Protein AF-A0A7Y5B465-F1 (afdb_monomer)

Solvent-accessible surface area (backbone atoms only — not comparable to full-atom values): 19399 Å² total; per-residue (Å²): 136,83,83,82,80,82,76,57,71,72,61,50,52,56,53,49,53,51,42,50,53,56,36,62,76,45,50,92,75,51,52,74,67,47,48,52,43,49,54,32,46,76,69,73,68,48,49,74,68,48,51,50,50,40,40,50,54,36,58,68,71,45,52,84,84,68,63,63,56,70,84,49,57,67,46,53,51,53,50,40,54,73,76,40,90,67,93,60,80,59,48,62,66,52,38,44,52,24,47,54,67,13,63,77,42,94,42,59,47,60,20,22,45,40,32,24,50,36,28,59,75,65,43,43,40,84,65,60,30,66,50,44,19,52,22,50,24,50,18,29,29,28,44,60,16,29,40,65,61,69,72,40,42,75,78,36,51,67,58,25,41,72,65,40,41,87,46,74,60,45,87,66,56,59,58,61,45,20,53,51,39,42,73,73,46,40,86,54,40,58,52,53,50,52,52,53,52,61,62,61,72,61,85,71,79,77,74,94,64,82,92,72,80,81,62,72,70,49,69,69,49,53,55,47,47,30,20,64,70,61,75,44,87,64,61,65,45,64,69,49,39,49,58,22,39,46,32,56,69,43,94,71,90,73,80,55,60,43,53,22,47,12,45,24,37,51,38,24,60,70,64,37,28,37,80,58,48,31,66,58,31,26,51,46,51,44,52,30,41,36,45,38,43,20,36,41,70,59,71,96,53,60,65,64,53,50,47,34,41,74,70,63,76,40,58,39,36,59,56,46,54,70,30,49,77,52,76,50,75,60,44,96,59,57,64,66,59,50,33,50,55,49,39,46,74,76,70,55,129

Structure (mmCIF, N/CA/C/O backbone):
data_AF-A0A7Y5B465-F1
#
_entry.id   AF-A0A7Y5B465-F1
#
loop_
_atom_site.group_PDB
_atom_site.id
_atom_site.type_symbol
_atom_site.label_atom_id
_atom_site.label_alt_id
_atom_site.label_comp_id
_atom_site.label_asym_id
_atom_site.label_entity_id
_atom_site.label_seq_id
_atom_site.pdbx_PDB_ins_code
_atom_site.Cartn_x
_atom_site.Cartn_y
_atom_site.Cartn_z
_atom_site.occupancy
_atom_site.B_iso_or_equiv
_atom_site.auth_seq_id
_atom_site.auth_comp_id
_atom_site.auth_asym_id
_atom_site.auth_atom_id
_atom_site.pdbx_PDB_model_num
ATOM 1 N N . MET A 1 1 ? -3.877 -34.638 -1.402 1.00 34.69 1 MET A N 1
ATOM 2 C CA . MET A 1 1 ? -5.088 -33.846 -1.691 1.00 34.69 1 MET A CA 1
ATOM 3 C C . MET A 1 1 ? -4.596 -32.529 -2.268 1.00 34.69 1 MET A C 1
ATOM 5 O O . MET A 1 1 ? -4.032 -31.733 -1.532 1.00 34.69 1 MET A O 1
ATOM 9 N N . THR A 1 2 ? -4.620 -32.388 -3.590 1.00 24.56 2 THR A N 1
ATOM 10 C CA . THR A 1 2 ? -4.087 -31.212 -4.294 1.00 24.56 2 THR A CA 1
ATOM 11 C C . THR A 1 2 ? -5.212 -30.185 -4.365 1.00 24.56 2 THR A C 1
ATOM 13 O O . THR A 1 2 ? -6.266 -30.488 -4.917 1.00 24.56 2 THR A O 1
ATOM 16 N N . PHE A 1 3 ? -5.039 -29.020 -3.741 1.00 23.89 3 PHE A N 1
ATOM 17 C CA . PHE A 1 3 ? -6.031 -27.946 -3.790 1.00 23.89 3 PHE A CA 1
ATOM 18 C C . PHE A 1 3 ? -5.911 -27.224 -5.139 1.00 23.89 3 PHE A C 1
ATOM 20 O O . PHE A 1 3 ? -4.934 -26.515 -5.372 1.00 23.89 3 PHE A O 1
ATOM 27 N N . GLU A 1 4 ? -6.882 -27.415 -6.034 1.00 26.42 4 GLU A N 1
ATOM 28 C CA . GLU A 1 4 ? -7.050 -26.561 -7.214 1.00 26.42 4 GLU A CA 1
ATOM 29 C C . GLU A 1 4 ? -7.650 -25.224 -6.768 1.00 26.42 4 GLU A C 1
ATOM 31 O O . GLU A 1 4 ? -8.811 -25.140 -6.365 1.00 26.42 4 GLU A O 1
ATOM 36 N N . ILE A 1 5 ? -6.839 -24.169 -6.807 1.00 31.02 5 ILE A N 1
ATOM 37 C CA . ILE A 1 5 ? -7.302 -22.799 -6.598 1.00 31.02 5 ILE A CA 1
ATOM 38 C C . ILE A 1 5 ? -7.960 -22.346 -7.908 1.00 31.02 5 ILE A C 1
ATOM 40 O O . ILE A 1 5 ? -7.279 -22.199 -8.922 1.00 31.02 5 ILE A O 1
ATOM 44 N N . GLN A 1 6 ? -9.278 -22.129 -7.905 1.00 34.44 6 GLN A N 1
ATOM 45 C CA . GLN A 1 6 ? -9.963 -21.479 -9.026 1.00 34.44 6 GLN A CA 1
ATOM 46 C C . GLN A 1 6 ? -9.540 -20.004 -9.098 1.00 34.44 6 GLN A C 1
ATOM 48 O O . GLN A 1 6 ? -9.885 -19.209 -8.224 1.00 34.44 6 GLN A O 1
ATOM 53 N N . GLU A 1 7 ? -8.793 -19.632 -10.140 1.00 40.72 7 GLU A N 1
ATOM 54 C CA . GLU A 1 7 ? -8.500 -18.229 -10.454 1.00 40.72 7 GLU A CA 1
ATOM 55 C C . GLU A 1 7 ? -9.798 -17.463 -10.775 1.00 40.72 7 GLU A C 1
ATOM 57 O O . GLU A 1 7 ? -10.627 -17.903 -11.575 1.00 40.72 7 GLU A O 1
ATOM 62 N N . VAL A 1 8 ? -9.965 -16.295 -10.150 1.00 41.00 8 VAL A N 1
ATOM 63 C CA . VAL A 1 8 ? -11.116 -15.396 -10.333 1.00 41.00 8 VAL A CA 1
ATOM 64 C C . VAL A 1 8 ? -10.957 -14.610 -11.646 1.00 41.00 8 VAL A C 1
ATOM 66 O O . VAL A 1 8 ? -9.852 -14.179 -11.973 1.00 41.00 8 VAL A O 1
ATOM 69 N N . GLY A 1 9 ? -12.054 -14.397 -12.386 1.00 56.28 9 GLY A N 1
ATOM 70 C CA . GLY A 1 9 ? -12.087 -13.869 -13.768 1.00 56.28 9 GLY A CA 1
ATOM 71 C C . GLY A 1 9 ? -11.091 -12.751 -14.143 1.00 56.28 9 GLY A C 1
ATOM 72 O O . GLY A 1 9 ? -10.390 -12.920 -15.138 1.00 56.28 9 GLY A O 1
ATOM 73 N N . PRO A 1 10 ? -10.939 -11.665 -13.357 1.00 45.34 10 PRO A N 1
ATOM 74 C CA . PRO A 1 10 ? -10.039 -10.559 -13.710 1.00 45.34 10 PRO A CA 1
ATOM 75 C C . PRO A 1 10 ? -8.553 -10.949 -13.739 1.00 45.34 10 PRO A C 1
ATOM 77 O O . PRO A 1 10 ? -7.806 -10.510 -14.607 1.00 45.34 10 PRO A O 1
ATOM 80 N N . LEU A 1 11 ? -8.116 -11.817 -12.821 1.00 43.03 11 LEU A N 1
ATOM 81 C CA . LEU A 1 11 ? -6.722 -12.279 -12.757 1.00 43.03 11 LEU A CA 1
ATOM 82 C C . LEU A 1 11 ? -6.388 -13.217 -13.922 1.00 43.03 11 LEU A C 1
ATOM 84 O O . LEU A 1 11 ? -5.268 -13.206 -14.435 1.00 43.03 11 LEU A O 1
ATOM 88 N N . LYS A 1 12 ? -7.382 -13.987 -14.379 1.00 61.94 12 LYS A N 1
ATOM 89 C CA . LYS A 1 12 ? -7.257 -14.876 -15.535 1.00 61.94 12 LYS A CA 1
ATOM 90 C C . LYS A 1 12 ? -7.051 -14.088 -16.834 1.00 61.94 12 LYS A C 1
ATOM 92 O O . LYS A 1 12 ? -6.239 -14.491 -17.663 1.00 61.94 12 LYS A O 1
ATOM 97 N N . GLU A 1 13 ? -7.736 -12.954 -16.988 1.00 67.88 13 GLU A N 1
ATOM 98 C CA . GLU A 1 13 ? -7.599 -12.067 -18.153 1.00 67.88 13 GLU A CA 1
ATOM 99 C C . GLU A 1 13 ? -6.235 -11.362 -18.194 1.00 67.88 13 GLU A C 1
ATOM 101 O O . GLU A 1 13 ? -5.573 -11.376 -19.232 1.00 67.88 13 GLU A O 1
ATOM 106 N N . VAL A 1 14 ? -5.761 -10.828 -17.061 1.00 66.31 14 VAL A N 1
ATOM 107 C CA . VAL A 1 14 ? -4.438 -10.175 -16.968 1.00 66.31 14 VAL A CA 1
ATOM 108 C C . VAL A 1 14 ? -3.311 -11.168 -17.261 1.00 66.31 14 VAL A C 1
ATOM 110 O O . VAL A 1 14 ? -2.406 -10.888 -18.053 1.00 66.31 14 VAL A O 1
ATOM 113 N N . ARG A 1 15 ? -3.389 -12.371 -16.677 1.00 75.38 15 ARG A N 1
ATOM 114 C CA . ARG A 1 15 ? -2.404 -13.435 -16.896 1.00 75.38 15 ARG A CA 1
ATOM 115 C C . ARG A 1 15 ? -2.374 -13.894 -18.355 1.00 75.38 15 ARG A C 1
ATOM 117 O O . ARG A 1 15 ? -1.291 -14.039 -18.919 1.00 75.38 15 ARG A O 1
ATOM 124 N N . ALA A 1 16 ? -3.539 -14.092 -18.974 1.00 73.81 16 ALA A N 1
ATOM 125 C CA . ALA A 1 16 ? -3.630 -14.466 -20.383 1.00 73.81 16 ALA A CA 1
ATOM 126 C C . ALA A 1 16 ? -3.050 -13.376 -21.298 1.00 73.81 16 ALA A C 1
ATOM 128 O O . ALA A 1 16 ? -2.260 -13.690 -22.187 1.00 73.81 16 ALA A O 1
ATOM 129 N N . GLY A 1 17 ? -3.365 -12.102 -21.039 1.00 75.31 17 GLY A N 1
ATOM 130 C CA . GLY A 1 17 ? -2.834 -10.970 -21.803 1.00 75.31 17 GLY A CA 1
ATOM 131 C C . GLY A 1 17 ? -1.305 -10.908 -21.788 1.00 75.31 17 GLY A C 1
ATOM 132 O O . GLY A 1 17 ? -0.681 -10.743 -22.836 1.00 75.31 17 GLY A O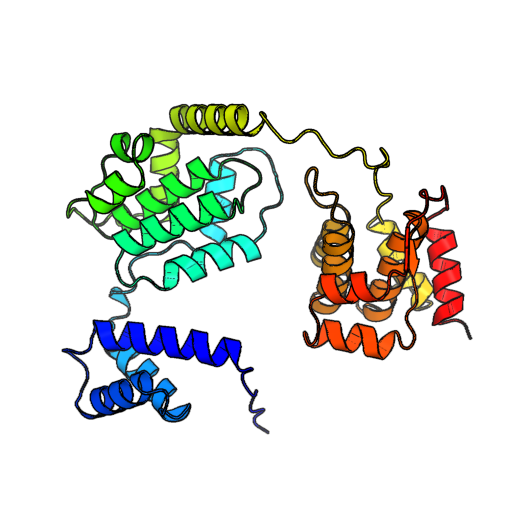 1
ATOM 133 N N . ARG A 1 18 ? -0.690 -11.132 -20.620 1.00 77.12 18 ARG A N 1
ATOM 134 C CA . ARG A 1 18 ? 0.771 -11.197 -20.489 1.00 77.12 18 ARG A CA 1
ATOM 135 C C . ARG A 1 18 ? 1.383 -12.351 -21.289 1.00 77.12 18 ARG A C 1
ATOM 137 O O . ARG A 1 18 ? 2.347 -12.130 -22.015 1.00 77.12 18 ARG A O 1
ATOM 144 N N . ILE A 1 19 ? 0.822 -13.558 -21.181 1.00 80.06 19 ILE A N 1
ATOM 145 C CA . ILE A 1 19 ? 1.324 -14.745 -21.898 1.00 80.06 19 ILE A CA 1
ATOM 146 C C . ILE A 1 19 ? 1.246 -14.532 -23.416 1.00 80.06 19 ILE A C 1
ATOM 148 O O . ILE A 1 19 ? 2.192 -14.856 -24.131 1.00 80.06 19 ILE A O 1
ATOM 152 N N . ILE A 1 20 ? 0.143 -13.955 -23.907 1.00 84.38 20 ILE A N 1
ATOM 153 C CA . ILE A 1 20 ? -0.038 -13.640 -25.331 1.00 84.38 20 ILE A CA 1
ATOM 154 C C . ILE A 1 20 ? 1.007 -12.621 -25.794 1.00 84.38 20 ILE A C 1
ATOM 156 O O . ILE A 1 20 ? 1.622 -12.822 -26.838 1.00 84.38 20 ILE A O 1
ATOM 160 N N . ALA A 1 21 ? 1.242 -11.556 -25.024 1.00 76.94 21 ALA A N 1
ATOM 161 C CA . ALA A 1 21 ? 2.236 -10.540 -25.366 1.00 76.94 21 ALA A CA 1
ATOM 162 C C . ALA A 1 21 ? 3.665 -11.112 -25.411 1.00 76.94 21 ALA A C 1
ATOM 164 O O . ALA A 1 21 ? 4.404 -10.846 -26.360 1.00 76.94 21 ALA A O 1
ATOM 165 N N . GLU A 1 22 ? 4.040 -11.927 -24.417 1.00 79.69 22 GLU A N 1
ATOM 166 C CA . GLU A 1 22 ? 5.342 -12.608 -24.361 1.00 79.69 22 GLU A CA 1
ATOM 167 C C . GLU A 1 22 ? 5.541 -13.546 -25.563 1.00 79.69 22 GLU A C 1
ATOM 169 O O . GLU A 1 22 ? 6.605 -13.531 -26.181 1.00 79.69 22 GLU A O 1
ATOM 174 N N . ALA A 1 23 ? 4.516 -14.320 -25.926 1.00 83.62 23 ALA A N 1
ATOM 175 C CA . ALA A 1 23 ? 4.558 -15.255 -27.046 1.00 83.62 23 ALA A CA 1
ATOM 176 C C . ALA A 1 23 ? 4.570 -14.558 -28.421 1.00 83.62 23 ALA A C 1
ATOM 178 O O . ALA A 1 23 ? 5.317 -14.977 -29.304 1.00 83.62 23 ALA A O 1
ATOM 179 N N . GLU A 1 24 ? 3.803 -13.479 -28.609 1.00 84.75 24 GLU A N 1
ATOM 180 C CA . GLU A 1 24 ? 3.777 -12.725 -29.874 1.00 84.75 24 GLU A CA 1
ATOM 181 C C . GLU A 1 24 ? 5.141 -12.081 -30.175 1.00 84.75 24 GLU A C 1
ATOM 183 O O . GLU A 1 24 ? 5.573 -12.043 -31.326 1.00 84.75 24 GLU A O 1
ATOM 188 N N . TYR A 1 25 ? 5.865 -11.637 -29.144 1.00 77.94 25 TYR A N 1
ATOM 189 C CA . TYR A 1 25 ? 7.200 -11.049 -29.288 1.00 77.94 25 TYR A CA 1
ATOM 190 C C . TYR A 1 25 ? 8.260 -12.025 -29.818 1.00 77.94 25 TYR A C 1
ATOM 192 O O . TYR A 1 25 ? 9.208 -11.607 -30.478 1.00 77.94 25 TYR A O 1
ATOM 200 N N . ILE A 1 26 ? 8.105 -13.320 -29.542 1.00 82.19 26 ILE A N 1
ATOM 201 C CA . ILE A 1 26 ? 9.027 -14.383 -29.978 1.00 82.19 26 ILE A CA 1
ATOM 202 C C . ILE A 1 26 ? 8.395 -15.314 -31.017 1.00 82.19 26 ILE A C 1
ATOM 204 O O . ILE A 1 26 ? 8.843 -16.448 -31.193 1.00 82.19 26 ILE A O 1
ATOM 208 N N . LYS A 1 27 ? 7.317 -14.874 -31.670 1.00 90.00 27 LYS A N 1
ATOM 209 C CA . LYS A 1 27 ? 6.499 -15.693 -32.572 1.00 90.00 27 LYS A CA 1
ATOM 210 C C . LYS A 1 27 ? 7.301 -16.346 -33.698 1.00 90.00 27 LYS A C 1
ATOM 212 O O . LYS A 1 27 ? 6.973 -17.445 -34.124 1.00 90.00 27 LYS A O 1
ATOM 217 N N . ASP A 1 28 ? 8.370 -15.696 -34.147 1.00 86.44 28 ASP A N 1
ATOM 218 C CA . ASP A 1 28 ? 9.313 -16.193 -35.153 1.00 86.44 28 ASP A CA 1
ATOM 219 C C . ASP A 1 28 ? 10.155 -17.394 -34.681 1.00 86.44 28 ASP A C 1
ATOM 221 O O . ASP A 1 28 ? 10.754 -18.090 -35.500 1.00 86.44 28 ASP A O 1
ATOM 225 N N . LYS A 1 29 ? 10.198 -17.643 -33.368 1.00 84.06 29 LYS A N 1
ATOM 226 C CA . LYS A 1 29 ? 10.971 -18.714 -32.717 1.00 84.06 29 LYS A CA 1
ATOM 227 C C . LYS A 1 29 ? 10.106 -19.799 -32.090 1.00 84.06 29 LYS A C 1
ATOM 229 O O . LYS A 1 29 ? 10.647 -20.816 -31.659 1.00 84.06 29 LYS A O 1
ATOM 234 N N . LEU A 1 30 ? 8.798 -19.577 -31.995 1.00 87.12 30 LEU A N 1
ATOM 235 C CA . LEU A 1 30 ? 7.854 -20.580 -31.520 1.00 87.12 30 LEU A CA 1
ATOM 236 C C . LEU A 1 30 ? 7.754 -21.724 -32.537 1.00 87.12 30 LEU A C 1
ATOM 238 O O . LEU A 1 30 ? 7.759 -21.501 -33.748 1.00 87.12 30 LEU A O 1
ATOM 242 N N . ASP A 1 31 ? 7.630 -22.955 -32.048 1.00 92.69 31 ASP A N 1
ATOM 243 C CA . ASP A 1 31 ? 7.278 -24.078 -32.912 1.00 92.69 31 ASP A CA 1
ATOM 244 C C . ASP A 1 31 ? 5.808 -23.996 -33.371 1.00 92.69 31 ASP A C 1
ATOM 246 O O . ASP A 1 31 ? 5.004 -23.202 -32.876 1.00 92.69 31 ASP A O 1
ATOM 250 N N . VAL A 1 32 ? 5.442 -24.840 -34.339 1.00 93.38 32 VAL A N 1
ATOM 251 C CA . VAL A 1 32 ? 4.092 -24.868 -34.927 1.00 93.38 32 VAL A CA 1
ATOM 252 C C . VAL A 1 32 ? 3.005 -25.140 -33.876 1.00 93.38 32 VAL A C 1
ATOM 254 O O . VAL A 1 32 ? 1.903 -24.609 -33.992 1.00 93.38 32 VAL A O 1
ATOM 257 N N . GLY A 1 33 ? 3.306 -25.92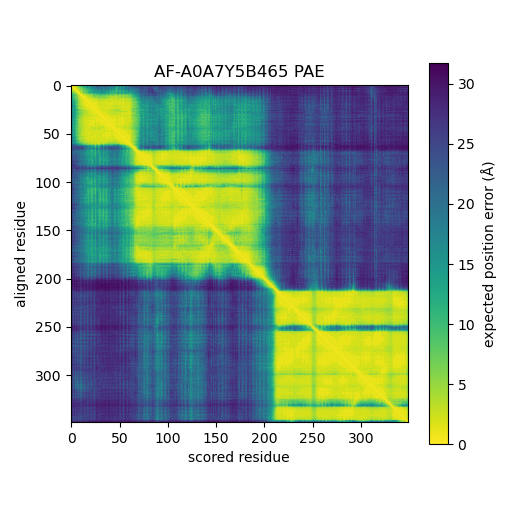8 -32.839 1.00 93.00 33 GLY A N 1
ATOM 258 C CA . GLY A 1 33 ? 2.361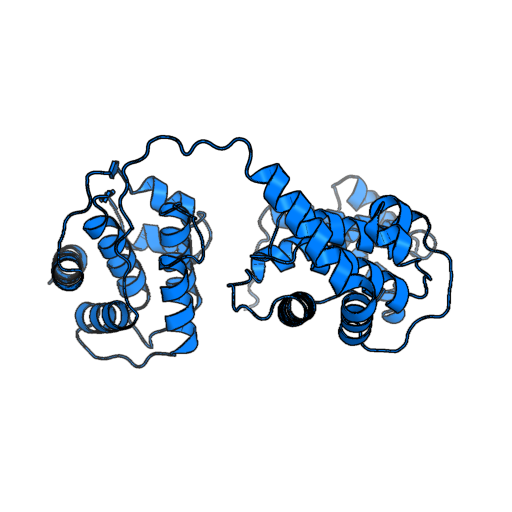 -26.228 -31.765 1.00 93.00 33 GLY A CA 1
ATOM 259 C C . GLY A 1 33 ? 2.106 -25.016 -30.870 1.00 93.00 33 GLY A C 1
ATOM 260 O O . GLY A 1 33 ? 0.957 -24.686 -30.585 1.00 93.00 33 GLY A O 1
ATOM 261 N N . ALA A 1 34 ? 3.159 -24.303 -30.475 1.00 91.75 34 ALA A N 1
ATOM 262 C CA . ALA A 1 34 ? 3.044 -23.067 -29.709 1.00 91.75 34 ALA A CA 1
ATOM 263 C C . ALA A 1 34 ? 2.361 -21.946 -30.516 1.00 91.75 34 ALA A C 1
ATOM 265 O O . ALA A 1 34 ? 1.580 -21.179 -29.952 1.00 91.75 34 ALA A O 1
ATOM 266 N N . LEU A 1 35 ? 2.585 -21.885 -31.834 1.00 93.38 35 LEU A N 1
ATOM 267 C CA . LEU A 1 35 ? 1.898 -20.946 -32.728 1.00 93.38 35 LEU A CA 1
ATOM 268 C C . LEU A 1 35 ? 0.386 -21.205 -32.818 1.00 93.38 35 LEU A C 1
ATOM 270 O O . LEU A 1 35 ? -0.392 -20.250 -32.797 1.00 93.38 35 LEU A O 1
ATOM 274 N N . ASP A 1 36 ? -0.043 -22.471 -32.870 1.00 95.50 36 ASP A N 1
ATOM 275 C CA . ASP A 1 36 ? -1.468 -22.837 -32.825 1.00 95.50 36 ASP A CA 1
ATOM 276 C C . ASP A 1 36 ? -2.116 -22.392 -31.504 1.00 95.50 36 ASP A C 1
ATOM 278 O O . ASP A 1 36 ? -3.181 -21.767 -31.494 1.00 95.50 36 ASP A O 1
ATOM 282 N N . ILE A 1 37 ? -1.432 -22.634 -30.381 1.00 95.06 37 ILE A N 1
ATOM 283 C CA . ILE A 1 37 ? -1.915 -22.216 -29.061 1.00 95.06 37 ILE A CA 1
ATOM 284 C C . ILE A 1 37 ? -2.008 -20.687 -28.958 1.00 95.06 37 ILE A C 1
ATOM 286 O O . ILE A 1 37 ? -2.994 -20.172 -28.429 1.00 95.06 37 ILE A O 1
ATOM 290 N N . LEU A 1 38 ? -1.022 -19.952 -29.479 1.00 93.31 38 LEU A N 1
ATOM 291 C CA . LEU A 1 38 ? -1.045 -18.489 -29.528 1.00 93.31 38 LEU A CA 1
ATOM 292 C C . LEU A 1 38 ? -2.258 -17.970 -30.315 1.00 93.31 38 LEU A C 1
ATOM 294 O O . LEU A 1 38 ? -2.954 -17.076 -29.835 1.00 93.31 38 LEU A O 1
ATOM 298 N N . GLY A 1 39 ? -2.577 -18.580 -31.462 1.00 94.12 39 GLY A N 1
ATOM 299 C CA . GLY A 1 39 ? -3.774 -18.246 -32.240 1.00 94.12 39 GLY A CA 1
ATOM 300 C C . GLY A 1 39 ? -5.077 -18.481 -31.465 1.00 94.12 39 GLY A C 1
ATOM 301 O O . GLY A 1 39 ? -5.954 -17.615 -31.436 1.00 94.12 39 GLY A O 1
ATOM 302 N N . LYS A 1 40 ? -5.190 -19.613 -30.756 1.00 93.81 40 LYS A N 1
ATOM 303 C CA . LYS A 1 40 ? -6.336 -19.897 -29.869 1.00 93.81 40 LYS A CA 1
ATOM 304 C C . LYS A 1 40 ? -6.434 -18.913 -28.704 1.00 93.81 40 LYS A C 1
ATOM 306 O O . LYS A 1 40 ? -7.537 -18.523 -28.321 1.00 93.81 40 LYS A O 1
ATOM 311 N N . ALA A 1 41 ? -5.299 -18.511 -28.134 1.00 91.19 41 ALA A N 1
ATOM 312 C CA . ALA A 1 41 ? -5.245 -17.566 -27.025 1.00 91.19 41 ALA A CA 1
ATOM 313 C C . ALA A 1 41 ? -5.695 -16.166 -27.467 1.00 91.19 41 ALA A C 1
ATOM 315 O O . ALA A 1 41 ? -6.514 -15.553 -26.789 1.00 91.19 41 ALA A O 1
ATOM 316 N N . GLN A 1 42 ? -5.253 -15.706 -28.643 1.00 91.81 42 GLN A N 1
ATOM 317 C CA . GLN A 1 42 ? -5.703 -14.449 -29.258 1.00 91.81 42 GLN A CA 1
ATOM 318 C C . GLN A 1 42 ? -7.204 -14.444 -29.566 1.00 91.81 42 GLN A C 1
ATOM 320 O O . GLN A 1 42 ? -7.860 -13.416 -29.419 1.00 91.81 42 GLN A O 1
ATOM 325 N N . ALA A 1 43 ? -7.760 -15.595 -29.945 1.00 92.69 43 ALA A N 1
ATOM 326 C CA . ALA A 1 43 ? -9.194 -15.770 -30.154 1.00 92.69 43 ALA A CA 1
ATOM 327 C C . ALA A 1 43 ? -9.999 -15.939 -28.846 1.00 92.69 43 ALA A C 1
ATOM 329 O O . ALA A 1 43 ? -11.219 -16.085 -28.901 1.00 92.69 43 ALA A O 1
ATOM 330 N N . GLY A 1 44 ? -9.349 -15.937 -27.675 1.00 91.56 44 GLY A N 1
ATOM 331 C CA . GLY A 1 44 ? -10.010 -16.090 -26.375 1.00 91.56 44 GLY A CA 1
ATOM 332 C C . GLY A 1 44 ? -10.563 -17.494 -26.103 1.00 91.56 44 GLY A C 1
ATOM 333 O O . GLY A 1 44 ? -11.406 -17.656 -25.224 1.00 91.56 44 GLY A O 1
ATOM 334 N N . ILE A 1 45 ? -10.108 -18.508 -26.847 1.00 95.25 45 ILE A N 1
ATOM 335 C CA . ILE A 1 45 ? -10.605 -19.894 -26.763 1.00 95.25 45 ILE A CA 1
ATOM 336 C C . ILE A 1 45 ? -9.565 -20.890 -26.234 1.00 95.25 45 ILE A C 1
ATOM 338 O O . ILE A 1 45 ? -9.873 -22.073 -26.106 1.00 95.25 45 ILE A O 1
ATOM 342 N N . ALA A 1 46 ? -8.345 -20.443 -25.919 1.00 91.88 46 ALA A N 1
ATOM 343 C CA . ALA A 1 46 ? -7.332 -21.306 -25.314 1.00 91.88 46 ALA A CA 1
ATOM 344 C C . ALA A 1 46 ? -7.735 -21.745 -23.898 1.00 91.88 46 ALA A C 1
ATOM 346 O O . ALA A 1 46 ? -8.145 -20.943 -23.053 1.00 91.88 46 ALA A O 1
ATOM 347 N N . SER A 1 47 ? -7.567 -23.033 -23.617 1.00 93.25 47 SER A N 1
ATOM 348 C CA . SER A 1 47 ? -7.720 -23.591 -22.276 1.00 93.25 47 SER A CA 1
ATOM 349 C C . SER A 1 47 ? -6.597 -23.131 -21.334 1.00 93.25 47 SER A C 1
ATOM 351 O O . SER A 1 47 ? -5.524 -22.704 -21.758 1.00 93.25 47 SER A O 1
ATOM 353 N N . ALA A 1 48 ? -6.805 -23.261 -20.019 1.00 89.31 48 ALA A N 1
ATOM 354 C CA . ALA A 1 48 ? -5.772 -22.931 -19.030 1.00 89.31 48 ALA A CA 1
ATOM 355 C C . ALA A 1 48 ? -4.503 -23.796 -19.186 1.00 89.31 48 ALA A C 1
ATOM 357 O O . ALA A 1 48 ? -3.391 -23.311 -18.985 1.00 89.31 48 ALA A O 1
ATOM 358 N N . ALA A 1 49 ? -4.660 -25.067 -19.574 1.00 92.88 49 ALA A N 1
ATOM 359 C CA . ALA A 1 49 ? -3.540 -25.964 -19.848 1.00 92.88 49 ALA A CA 1
ATOM 360 C C . ALA A 1 49 ? -2.735 -25.509 -21.076 1.00 92.88 49 ALA A C 1
ATOM 362 O O . ALA A 1 49 ? -1.507 -25.489 -21.027 1.00 92.88 49 ALA A O 1
ATOM 363 N N . GLU A 1 50 ? -3.419 -25.079 -22.139 1.00 94.06 50 GLU A N 1
ATOM 364 C CA . GLU A 1 50 ? -2.793 -24.501 -23.331 1.00 94.06 50 GLU A CA 1
ATOM 365 C C . GLU A 1 50 ? -2.063 -23.188 -23.003 1.00 94.06 50 GLU A C 1
ATOM 367 O O . GLU A 1 50 ? -0.899 -23.040 -23.365 1.00 94.06 50 GLU A O 1
ATOM 372 N N . LEU A 1 51 ? -2.671 -22.274 -22.237 1.00 88.94 51 LEU A N 1
ATOM 373 C CA . LEU A 1 51 ? -2.004 -21.038 -21.798 1.00 88.94 51 LEU A CA 1
ATOM 374 C C . LEU A 1 51 ? -0.743 -21.317 -20.964 1.00 88.94 51 LEU A C 1
ATOM 376 O O . LEU A 1 51 ? 0.276 -20.654 -21.149 1.00 88.94 51 LEU A O 1
ATOM 380 N N . ASN A 1 52 ? -0.773 -22.322 -20.084 1.00 86.12 52 ASN A N 1
ATOM 381 C CA . ASN A 1 52 ? 0.411 -22.740 -19.331 1.00 86.12 52 ASN A CA 1
ATOM 382 C C . ASN A 1 52 ? 1.489 -23.346 -20.240 1.00 86.12 52 ASN A C 1
ATOM 384 O O . ASN A 1 52 ? 2.669 -23.048 -20.067 1.00 86.12 52 ASN A O 1
ATOM 388 N N . ALA A 1 53 ? 1.107 -24.168 -21.220 1.00 90.50 53 ALA A N 1
ATOM 389 C CA . ALA A 1 53 ? 2.043 -24.729 -22.192 1.00 90.50 53 ALA A CA 1
ATOM 390 C C . ALA A 1 53 ? 2.702 -23.629 -23.038 1.00 90.50 53 ALA A C 1
ATOM 392 O O . ALA A 1 53 ? 3.920 -23.640 -23.207 1.00 90.50 53 ALA A O 1
ATOM 393 N N . LEU A 1 54 ? 1.922 -22.640 -23.485 1.00 90.62 54 LEU A N 1
ATOM 394 C CA . LEU A 1 54 ? 2.423 -21.473 -24.208 1.00 90.62 54 LEU A CA 1
ATOM 395 C C . LEU A 1 54 ? 3.362 -20.631 -23.342 1.00 90.62 54 LEU A C 1
ATOM 397 O O . LEU A 1 54 ? 4.431 -20.250 -23.803 1.00 90.62 54 LEU A O 1
ATOM 401 N N . SER A 1 55 ? 3.007 -20.396 -22.076 1.00 86.00 55 SER A N 1
ATOM 402 C CA . SER A 1 55 ? 3.865 -19.688 -21.121 1.00 86.00 55 SER A CA 1
ATOM 403 C C . SER A 1 55 ? 5.193 -20.414 -20.895 1.00 86.00 55 SER A C 1
ATOM 405 O O . SER A 1 55 ? 6.242 -19.773 -20.883 1.00 86.00 55 SER A O 1
ATOM 407 N N . ASN A 1 56 ? 5.177 -21.744 -20.781 1.00 85.38 56 ASN A N 1
ATOM 408 C CA . ASN A 1 56 ? 6.387 -22.553 -20.633 1.00 85.38 56 ASN A CA 1
ATOM 409 C C . ASN A 1 56 ? 7.249 -22.532 -21.901 1.00 85.38 56 ASN A C 1
ATOM 411 O O . ASN A 1 56 ? 8.459 -22.346 -21.805 1.00 85.38 56 ASN A O 1
ATOM 415 N N . ALA A 1 57 ? 6.638 -22.682 -23.081 1.00 85.31 57 ALA A N 1
ATOM 416 C CA . ALA A 1 57 ? 7.336 -22.597 -24.363 1.00 85.31 57 ALA A CA 1
ATOM 417 C C . ALA A 1 57 ? 7.961 -21.210 -24.557 1.00 85.31 57 ALA A C 1
ATOM 419 O O . ALA A 1 57 ? 9.137 -21.100 -24.905 1.00 85.31 57 ALA A O 1
ATOM 420 N N . ALA A 1 58 ? 7.210 -20.152 -24.241 1.00 82.25 58 ALA A N 1
ATOM 421 C CA . ALA A 1 58 ? 7.713 -18.791 -24.297 1.00 82.25 58 ALA A CA 1
ATOM 422 C C . ALA A 1 58 ? 8.843 -18.556 -23.292 1.00 82.25 58 ALA A C 1
ATOM 424 O O . ALA A 1 58 ? 9.889 -18.029 -23.656 1.00 82.25 58 ALA A O 1
ATOM 425 N N . SER A 1 59 ? 8.693 -19.041 -22.061 1.00 75.81 59 SER A N 1
ATOM 426 C CA . SER A 1 59 ? 9.726 -18.947 -21.023 1.00 75.81 59 SER A CA 1
ATOM 427 C C . SER A 1 59 ? 10.997 -19.730 -21.364 1.00 75.81 59 SER A C 1
ATOM 429 O O . SER A 1 59 ? 12.074 -19.338 -20.932 1.00 75.81 59 SER A O 1
ATOM 431 N N . ALA A 1 60 ? 10.894 -20.823 -22.125 1.00 78.19 60 ALA A N 1
ATOM 432 C CA . ALA A 1 60 ? 12.043 -21.609 -22.575 1.00 78.19 60 ALA A CA 1
ATOM 433 C C . ALA A 1 60 ? 12.790 -20.947 -23.746 1.00 78.19 60 ALA A C 1
ATOM 435 O O . ALA A 1 60 ? 14.002 -21.115 -23.885 1.00 78.19 60 ALA A O 1
ATOM 436 N N . LEU A 1 61 ? 12.069 -20.202 -24.588 1.00 73.94 61 LEU A N 1
ATOM 437 C CA . LEU A 1 61 ? 12.600 -19.535 -25.780 1.00 73.94 61 LEU A CA 1
ATOM 438 C C . LEU A 1 61 ? 13.038 -18.092 -25.530 1.00 73.94 61 LEU A C 1
ATOM 440 O O . LEU A 1 61 ? 13.851 -17.565 -26.290 1.00 73.94 61 LEU A O 1
ATOM 444 N N . ILE A 1 62 ? 12.534 -17.459 -24.471 1.00 65.62 62 ILE A N 1
ATOM 445 C CA . ILE A 1 62 ? 13.100 -16.243 -23.896 1.00 65.62 62 ILE A CA 1
ATOM 446 C C . ILE A 1 62 ? 14.297 -16.709 -23.064 1.00 65.62 62 ILE A C 1
ATOM 448 O O . ILE A 1 62 ? 14.096 -17.257 -21.980 1.00 65.62 62 ILE A O 1
ATOM 452 N N . PRO A 1 63 ? 15.552 -16.523 -23.522 1.00 55.84 63 PRO A N 1
ATOM 453 C CA . PRO A 1 63 ? 16.697 -16.846 -22.685 1.00 55.84 63 PRO A CA 1
ATOM 454 C C . PRO A 1 63 ? 16.528 -16.095 -21.367 1.00 55.84 63 PRO A C 1
ATOM 456 O O . PRO A 1 63 ? 16.175 -14.915 -21.381 1.00 55.84 63 PRO A O 1
ATOM 459 N N . PHE A 1 64 ? 16.800 -16.745 -20.237 1.00 45.44 64 PHE A N 1
ATOM 460 C CA . PHE A 1 64 ? 16.777 -16.110 -18.911 1.00 45.44 64 PHE A CA 1
ATOM 461 C C . PHE A 1 64 ? 17.603 -14.799 -18.885 1.00 45.44 64 PHE A C 1
ATOM 463 O O . PHE A 1 64 ? 17.312 -13.873 -18.135 1.00 45.44 64 PHE A O 1
ATOM 470 N N . GLU A 1 65 ? 18.572 -14.684 -19.799 1.00 40.53 65 GLU A N 1
ATOM 471 C CA . GLU A 1 65 ? 19.435 -13.528 -20.064 1.00 40.53 65 GLU A CA 1
ATOM 472 C C . GLU A 1 65 ? 18.773 -12.351 -20.821 1.00 40.53 65 GLU A C 1
ATOM 474 O O . GLU A 1 65 ? 19.381 -11.286 -20.933 1.00 40.53 65 GLU A O 1
ATOM 479 N N . ARG A 1 66 ? 17.540 -12.502 -21.330 1.00 50.72 66 ARG A N 1
ATOM 480 C CA . ARG A 1 66 ? 16.762 -11.450 -22.019 1.00 50.72 66 ARG A CA 1
ATOM 481 C C . ARG A 1 66 ? 15.623 -10.852 -21.191 1.00 50.72 66 ARG A C 1
ATOM 483 O O . ARG A 1 66 ? 14.901 -10.002 -21.707 1.00 50.72 66 ARG A O 1
ATOM 490 N N . ARG A 1 67 ? 15.488 -11.193 -19.904 1.00 62.06 67 ARG A N 1
ATOM 491 C CA . ARG A 1 67 ? 14.844 -10.251 -18.978 1.00 62.06 67 ARG A CA 1
ATOM 492 C C . ARG A 1 67 ? 15.838 -9.123 -18.774 1.00 62.06 67 ARG A C 1
ATOM 494 O O . ARG A 1 67 ? 16.824 -9.264 -18.053 1.00 62.06 67 ARG A O 1
ATOM 501 N N . PHE A 1 68 ? 15.635 -8.040 -19.510 1.00 79.19 68 PHE A N 1
ATOM 502 C CA . PHE A 1 68 ? 16.395 -6.823 -19.297 1.00 79.19 68 PHE A CA 1
ATOM 503 C C . PHE A 1 68 ? 16.299 -6.446 -17.808 1.00 79.19 68 PHE A C 1
ATOM 505 O O . PHE A 1 68 ? 15.286 -6.709 -17.162 1.00 79.19 68 PHE A O 1
ATOM 512 N N . ARG A 1 69 ? 17.384 -5.936 -17.218 1.00 87.44 69 ARG A N 1
ATOM 513 C CA . ARG A 1 69 ? 17.454 -5.673 -15.775 1.00 87.44 69 ARG A CA 1
ATOM 514 C C . ARG A 1 69 ? 16.395 -4.635 -15.405 1.00 87.44 69 ARG A C 1
ATOM 516 O O . ARG A 1 69 ? 16.438 -3.521 -15.925 1.00 87.44 69 ARG A O 1
ATOM 523 N N . GLN A 1 70 ? 15.478 -5.019 -14.526 1.00 90.06 70 GLN A N 1
ATOM 524 C CA . GLN A 1 70 ? 14.395 -4.193 -13.998 1.00 90.06 70 GLN A CA 1
ATOM 525 C C . GLN A 1 70 ? 14.639 -3.945 -12.506 1.00 90.06 70 GLN A C 1
ATOM 527 O O . GLN A 1 70 ? 15.207 -4.823 -11.849 1.00 90.06 70 GLN A O 1
ATOM 532 N N . PRO A 1 71 ? 14.222 -2.790 -11.966 1.00 94.19 71 PRO A N 1
ATOM 533 C CA . PRO A 1 71 ? 14.227 -2.592 -10.528 1.00 94.19 71 PRO A CA 1
ATOM 534 C C . PRO A 1 71 ? 13.197 -3.481 -9.839 1.00 94.19 71 PRO A C 1
ATOM 536 O O . PRO A 1 71 ? 12.116 -3.739 -10.363 1.00 94.19 71 PRO A O 1
ATOM 539 N N . THR A 1 72 ? 13.517 -3.875 -8.618 1.00 91.31 72 THR A N 1
ATOM 540 C CA . THR A 1 72 ? 12.563 -4.405 -7.640 1.00 91.31 72 THR A CA 1
ATOM 541 C C . THR A 1 72 ? 11.912 -3.272 -6.842 1.00 91.31 72 THR A C 1
ATOM 543 O O . THR A 1 72 ? 12.467 -2.174 -6.746 1.00 91.31 72 THR A O 1
ATOM 546 N N . ALA A 1 73 ? 10.777 -3.540 -6.184 1.00 90.31 73 ALA A N 1
ATOM 547 C CA . ALA A 1 73 ? 10.148 -2.556 -5.299 1.00 90.31 73 ALA A CA 1
ATOM 548 C C . ALA A 1 73 ? 11.105 -2.094 -4.189 1.00 90.31 73 ALA A C 1
ATOM 550 O O . ALA A 1 73 ? 11.223 -0.904 -3.900 1.00 90.31 73 ALA A O 1
ATOM 551 N N . ARG A 1 74 ? 11.890 -3.032 -3.642 1.00 89.50 74 ARG A N 1
ATOM 552 C CA . ARG A 1 74 ? 12.936 -2.743 -2.654 1.00 89.50 74 ARG A CA 1
ATOM 553 C C . ARG A 1 74 ? 14.002 -1.784 -3.187 1.00 89.50 74 ARG A C 1
ATOM 555 O O . ARG A 1 74 ? 14.415 -0.891 -2.457 1.00 89.50 74 ARG A O 1
ATOM 562 N N . GLU A 1 75 ? 14.468 -1.956 -4.422 1.00 93.25 75 GLU A N 1
ATOM 563 C CA . GLU A 1 75 ? 15.459 -1.046 -5.014 1.00 93.25 75 GLU A CA 1
ATOM 564 C C . GLU A 1 75 ? 14.892 0.357 -5.234 1.00 93.25 75 GLU A C 1
ATOM 566 O O . GLU A 1 75 ? 15.612 1.329 -5.026 1.00 93.25 75 GLU A O 1
ATOM 571 N N . LEU A 1 76 ? 13.608 0.480 -5.581 1.00 94.69 76 LEU A N 1
ATOM 572 C CA . LEU A 1 76 ? 12.944 1.781 -5.686 1.00 94.69 76 LEU A CA 1
ATOM 573 C C . LEU A 1 76 ? 12.779 2.466 -4.321 1.00 94.69 76 LEU A C 1
ATOM 575 O O . LEU A 1 76 ? 13.002 3.670 -4.219 1.00 94.69 76 LEU A O 1
ATOM 579 N N . ILE A 1 77 ? 12.474 1.710 -3.262 1.00 91.44 77 ILE A N 1
ATOM 580 C CA . ILE A 1 77 ? 12.450 2.226 -1.882 1.00 91.44 77 ILE A CA 1
ATOM 581 C C . ILE A 1 77 ? 13.843 2.712 -1.465 1.00 91.44 77 ILE A C 1
ATOM 583 O O . ILE A 1 77 ? 13.985 3.825 -0.967 1.00 91.44 77 ILE A O 1
ATOM 587 N N . LEU A 1 78 ? 14.887 1.908 -1.692 1.00 90.38 78 LEU A N 1
ATOM 588 C CA . LEU A 1 78 ? 16.263 2.290 -1.354 1.00 90.38 78 LEU A CA 1
ATOM 589 C C . LEU A 1 78 ? 16.726 3.519 -2.147 1.00 90.38 78 LEU A C 1
ATOM 591 O O . LEU A 1 78 ? 17.370 4.403 -1.587 1.00 90.38 78 LEU A O 1
ATOM 595 N N . LEU A 1 79 ? 16.352 3.607 -3.425 1.00 93.38 79 LEU A N 1
ATOM 596 C CA . LEU A 1 79 ? 16.610 4.781 -4.250 1.00 93.38 79 LEU A CA 1
ATOM 597 C C . LEU A 1 79 ? 15.918 6.024 -3.679 1.00 93.38 79 LEU A C 1
ATOM 599 O O . LEU A 1 79 ? 16.561 7.064 -3.555 1.00 93.38 79 LEU A O 1
ATOM 603 N N . HIS A 1 80 ? 14.648 5.922 -3.283 1.00 92.19 80 HIS A N 1
ATOM 604 C CA . HIS A 1 80 ? 13.933 7.020 -2.631 1.00 92.19 80 HIS A CA 1
ATOM 605 C C . HIS A 1 80 ? 14.636 7.477 -1.345 1.00 92.19 80 HIS A C 1
ATOM 607 O O . HIS A 1 80 ? 14.895 8.668 -1.192 1.00 92.19 80 HIS A O 1
ATOM 613 N N . LEU A 1 81 ? 15.038 6.540 -0.480 1.00 88.62 81 LEU A N 1
ATOM 614 C CA . LEU A 1 81 ? 15.780 6.844 0.751 1.00 88.62 81 LEU A CA 1
ATOM 615 C C . LEU A 1 81 ? 17.149 7.500 0.488 1.00 88.62 81 LEU A C 1
ATOM 617 O O . LEU A 1 81 ? 17.665 8.218 1.339 1.00 88.62 81 LEU A O 1
ATOM 621 N N . SER A 1 82 ? 17.752 7.274 -0.686 1.00 88.62 82 SER A N 1
ATOM 622 C CA . SER A 1 82 ? 18.989 7.960 -1.092 1.00 88.62 82 SER A CA 1
ATOM 623 C C . SER A 1 82 ? 18.762 9.414 -1.536 1.00 88.62 82 SER A C 1
ATOM 625 O O . SER A 1 82 ? 19.683 10.229 -1.477 1.00 88.62 82 SER A O 1
ATOM 627 N N . ILE A 1 83 ? 17.546 9.739 -1.988 1.00 87.25 83 ILE A N 1
ATOM 628 C CA . ILE A 1 83 ? 17.147 11.066 -2.483 1.00 87.25 83 ILE A CA 1
ATOM 629 C C . ILE A 1 83 ? 16.603 11.921 -1.337 1.00 87.25 83 ILE A C 1
ATOM 631 O O . ILE A 1 83 ? 16.944 13.097 -1.218 1.00 87.25 83 ILE A O 1
ATOM 635 N N . ALA A 1 84 ? 15.753 11.329 -0.503 1.00 83.19 84 ALA A N 1
ATOM 636 C CA . ALA A 1 84 ? 15.092 11.977 0.612 1.00 83.19 84 ALA A CA 1
ATOM 637 C C . ALA A 1 84 ? 15.604 11.384 1.926 1.00 83.19 84 ALA A C 1
ATOM 639 O O . ALA A 1 84 ? 15.419 10.203 2.199 1.00 83.19 84 ALA A O 1
ATOM 640 N N . SER A 1 85 ? 16.220 12.220 2.765 1.00 64.06 85 SER A N 1
ATOM 641 C CA . SER A 1 85 ? 16.664 11.816 4.107 1.00 64.06 85 SER A CA 1
ATOM 642 C C . SER A 1 85 ? 15.511 11.641 5.101 1.00 64.06 85 SER A C 1
ATOM 644 O O . SER A 1 85 ? 15.736 11.192 6.223 1.00 64.06 85 SER A O 1
ATOM 646 N N . GLU A 1 86 ? 14.296 12.047 4.730 1.00 61.38 86 GLU A N 1
ATOM 647 C CA . GLU A 1 86 ? 13.116 11.959 5.585 1.00 61.38 86 GLU A CA 1
ATOM 648 C C . GLU A 1 86 ? 12.433 10.596 5.449 1.00 61.38 86 GLU A C 1
ATOM 650 O O . GLU A 1 86 ? 12.158 10.117 4.349 1.00 61.38 86 GLU A O 1
ATOM 655 N N . GLN A 1 87 ? 12.133 9.982 6.594 1.00 54.59 87 GLN A N 1
ATOM 656 C CA . GLN A 1 87 ? 11.389 8.729 6.677 1.00 54.59 87 GLN A CA 1
ATOM 657 C C . GLN A 1 87 ? 9.894 9.008 6.490 1.00 54.59 87 GLN A C 1
ATOM 659 O O . GLN A 1 87 ? 9.152 9.203 7.449 1.00 54.59 87 GLN A O 1
ATOM 664 N N . GLY A 1 88 ? 9.456 9.069 5.236 1.00 60.19 88 GLY A N 1
ATOM 665 C CA . GLY A 1 88 ? 8.046 8.946 4.890 1.00 60.19 88 GLY A CA 1
ATOM 666 C C . GLY A 1 88 ? 7.692 7.482 4.617 1.00 60.19 88 GLY A C 1
ATOM 667 O O . GLY A 1 88 ? 8.511 6.724 4.100 1.00 60.19 88 GLY A O 1
ATOM 668 N N . SER A 1 89 ? 6.474 7.063 4.962 1.00 66.12 89 SER A N 1
ATOM 669 C CA . SER A 1 89 ? 5.999 5.713 4.635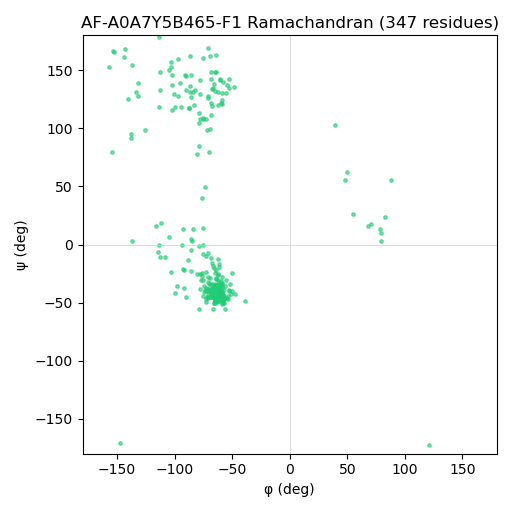 1.00 66.12 89 SER A CA 1
ATOM 670 C C . SER A 1 89 ? 5.827 5.570 3.130 1.00 66.12 89 SER A C 1
ATOM 672 O O . SER A 1 89 ? 5.007 6.262 2.523 1.00 66.12 89 SER A O 1
ATOM 674 N N . VAL A 1 90 ? 6.564 4.635 2.549 1.00 81.50 90 VAL A N 1
ATOM 675 C CA . VAL A 1 90 ? 6.471 4.276 1.140 1.00 81.50 90 VAL A CA 1
ATOM 676 C C . VAL A 1 90 ? 5.629 3.010 1.020 1.00 81.50 90 VAL A C 1
ATOM 678 O O . VAL A 1 90 ? 6.000 1.961 1.546 1.00 81.50 90 VAL A O 1
ATOM 681 N N . SER A 1 91 ? 4.495 3.089 0.326 1.00 84.06 91 SER A N 1
ATOM 682 C CA . SER A 1 91 ? 3.624 1.930 0.122 1.00 84.06 91 SER A CA 1
ATOM 683 C C . SER A 1 91 ? 4.260 0.957 -0.871 1.00 84.06 91 SER A C 1
ATOM 685 O O . SER A 1 91 ? 4.280 1.205 -2.077 1.00 84.06 91 SER A O 1
ATOM 687 N N . SER A 1 92 ? 4.744 -0.187 -0.377 1.00 82.25 92 SER A N 1
ATOM 688 C CA . SER A 1 92 ? 5.283 -1.251 -1.239 1.00 82.25 92 SER A CA 1
ATOM 689 C C . SER A 1 92 ? 4.258 -1.702 -2.290 1.00 82.25 92 SER A C 1
ATOM 691 O O . SER A 1 92 ? 4.615 -1.945 -3.436 1.00 82.25 92 SER A O 1
ATOM 693 N N . ALA A 1 93 ? 2.967 -1.728 -1.937 1.00 81.19 93 ALA A N 1
ATOM 694 C CA . ALA A 1 93 ? 1.895 -2.091 -2.863 1.00 81.19 93 ALA A CA 1
ATOM 695 C C . ALA A 1 93 ? 1.746 -1.094 -4.026 1.00 81.19 93 ALA A C 1
ATOM 697 O O . ALA A 1 93 ? 1.604 -1.510 -5.168 1.00 81.19 93 ALA A O 1
ATOM 698 N N . GLU A 1 94 ? 1.835 0.214 -3.764 1.00 89.38 94 GLU A N 1
ATOM 699 C CA . GLU A 1 94 ? 1.733 1.229 -4.826 1.00 89.38 94 GLU A CA 1
ATOM 700 C C . GLU A 1 94 ? 2.959 1.201 -5.755 1.00 89.38 94 GLU A C 1
ATOM 702 O O . GLU A 1 94 ? 2.850 1.505 -6.944 1.00 89.38 94 GLU A O 1
ATOM 707 N N . ILE A 1 95 ? 4.123 0.789 -5.240 1.00 92.56 95 ILE A N 1
ATOM 708 C CA . ILE A 1 95 ? 5.319 0.558 -6.058 1.00 92.56 95 ILE A CA 1
ATOM 709 C C . ILE A 1 95 ? 5.168 -0.690 -6.925 1.00 92.56 95 ILE A C 1
ATOM 711 O O . ILE A 1 95 ? 5.495 -0.640 -8.110 1.00 92.56 95 ILE A O 1
ATOM 715 N N . GLU A 1 96 ? 4.686 -1.795 -6.357 1.00 86.81 96 GLU A N 1
ATOM 716 C CA . GLU A 1 96 ? 4.428 -3.026 -7.111 1.00 86.81 96 GLU A CA 1
ATOM 717 C C . GLU A 1 96 ? 3.404 -2.781 -8.230 1.00 86.81 96 GLU A C 1
ATOM 719 O O . GLU A 1 96 ? 3.639 -3.206 -9.358 1.00 86.81 96 GLU A O 1
ATOM 724 N N . ASP A 1 97 ? 2.356 -1.985 -7.987 1.00 86.81 97 ASP A N 1
ATOM 725 C CA . ASP A 1 97 ? 1.414 -1.555 -9.032 1.00 86.81 97 ASP A CA 1
ATOM 726 C C . ASP A 1 97 ? 2.128 -0.792 -10.169 1.00 86.81 97 ASP A C 1
ATOM 728 O O . ASP A 1 97 ? 1.855 -1.014 -11.352 1.00 86.81 97 ASP A O 1
ATOM 732 N N . CYS A 1 98 ? 3.075 0.099 -9.842 1.00 91.50 98 CYS A N 1
ATOM 733 C CA . CYS A 1 98 ? 3.867 0.815 -10.850 1.00 91.50 98 CYS A CA 1
ATOM 734 C C . CYS A 1 98 ? 4.755 -0.136 -11.669 1.00 91.50 98 CYS A C 1
ATOM 736 O O . CYS A 1 98 ? 4.863 0.009 -12.892 1.00 91.50 98 CYS A O 1
ATOM 738 N N . LEU A 1 99 ? 5.382 -1.111 -11.005 1.00 90.25 99 LEU A N 1
ATOM 739 C CA . LEU A 1 99 ? 6.205 -2.136 -11.646 1.00 90.25 99 LEU A CA 1
ATOM 740 C C . LEU A 1 99 ? 5.365 -3.060 -12.530 1.00 90.25 99 LEU A C 1
ATOM 742 O O . LEU A 1 99 ? 5.802 -3.406 -13.625 1.00 90.25 99 LEU A O 1
ATOM 746 N N . GLU A 1 100 ? 4.153 -3.417 -12.108 1.00 85.25 100 GLU A N 1
ATOM 747 C CA . GLU A 1 100 ? 3.228 -4.237 -12.889 1.00 85.25 100 GLU A CA 1
ATOM 748 C C . GLU A 1 100 ? 2.784 -3.518 -14.169 1.00 85.25 100 GLU A C 1
ATOM 750 O O . GLU A 1 100 ? 2.840 -4.103 -15.255 1.00 85.25 100 GLU A O 1
ATOM 755 N N . ILE A 1 101 ? 2.422 -2.231 -14.073 1.00 84.25 101 ILE A N 1
ATOM 756 C CA . ILE A 1 101 ? 2.073 -1.396 -15.236 1.00 84.25 101 ILE A CA 1
ATOM 757 C C . ILE A 1 101 ? 3.233 -1.358 -16.243 1.00 84.25 101 ILE A C 1
ATOM 759 O O . ILE A 1 101 ? 3.022 -1.513 -17.451 1.00 84.25 101 ILE A O 1
ATOM 763 N N . ALA A 1 102 ? 4.467 -1.184 -15.763 1.00 87.44 102 ALA A N 1
ATOM 764 C CA . ALA A 1 102 ? 5.654 -1.161 -16.614 1.00 87.44 102 ALA A CA 1
ATOM 765 C C . ALA A 1 102 ? 6.004 -2.546 -17.187 1.00 87.44 102 ALA A C 1
ATOM 767 O O . ALA A 1 102 ? 6.387 -2.658 -18.354 1.00 87.44 102 ALA A O 1
ATOM 768 N N . GLY A 1 103 ? 5.829 -3.607 -16.394 1.00 81.44 103 GLY A N 1
ATOM 769 C CA . GLY A 1 103 ? 6.190 -4.993 -16.704 1.00 81.44 103 GLY A CA 1
ATOM 770 C C . GLY A 1 103 ? 5.462 -5.599 -17.904 1.00 81.44 103 GLY A C 1
ATOM 771 O O . GLY A 1 103 ? 5.891 -6.622 -18.430 1.00 81.44 103 GLY A O 1
ATOM 772 N N . GLN A 1 104 ? 4.414 -4.941 -18.400 1.00 74.94 104 GLN A N 1
ATOM 773 C CA . GLN A 1 104 ? 3.746 -5.295 -19.655 1.00 74.94 104 GLN A CA 1
ATOM 774 C C . GLN A 1 104 ? 4.592 -4.982 -20.905 1.00 74.94 104 GLN A C 1
ATOM 776 O O . GLN A 1 104 ? 4.193 -5.318 -22.022 1.00 74.94 104 GLN A O 1
ATOM 781 N N . LYS A 1 105 ? 5.737 -4.301 -20.758 1.00 79.00 105 LYS A N 1
ATOM 782 C CA . LYS A 1 105 ? 6.619 -3.912 -21.867 1.00 79.00 105 LYS A CA 1
ATOM 783 C C . LYS A 1 105 ? 7.815 -4.855 -21.985 1.00 79.00 105 LYS A C 1
ATOM 785 O O . LYS A 1 105 ? 8.547 -5.080 -21.027 1.00 79.00 105 LYS A O 1
ATOM 790 N N . LEU A 1 106 ? 8.044 -5.350 -23.201 1.00 75.94 106 LEU A N 1
ATOM 791 C CA . LEU A 1 106 ? 9.150 -6.259 -23.537 1.00 75.94 106 LEU A CA 1
ATOM 792 C C . LEU A 1 106 ? 10.402 -5.532 -24.059 1.00 75.94 106 LEU A C 1
ATOM 794 O O . LEU A 1 106 ? 11.412 -6.167 -24.345 1.00 75.94 106 LEU A O 1
ATOM 798 N N . ASP A 1 107 ? 10.342 -4.204 -24.157 1.00 86.25 107 ASP A N 1
ATOM 799 C CA . ASP A 1 107 ? 11.438 -3.339 -24.590 1.00 86.25 107 ASP A CA 1
ATOM 800 C C . ASP A 1 107 ? 11.928 -2.461 -23.418 1.00 86.25 107 ASP A C 1
ATOM 802 O O . ASP A 1 107 ? 11.093 -1.845 -22.746 1.00 86.25 107 ASP A O 1
ATOM 806 N N . PRO A 1 108 ? 13.249 -2.355 -23.160 1.00 89.69 108 PRO A N 1
ATOM 807 C CA . PRO A 1 108 ? 13.771 -1.579 -22.035 1.00 89.69 108 PRO A CA 1
ATOM 808 C C . PRO A 1 108 ? 13.440 -0.085 -22.095 1.00 89.69 108 PRO A C 1
ATOM 810 O O . PRO A 1 108 ? 13.259 0.523 -21.040 1.00 89.69 108 PRO A O 1
ATOM 813 N N . ARG A 1 109 ? 13.339 0.517 -23.292 1.00 90.50 109 ARG A N 1
ATOM 814 C CA . ARG A 1 109 ? 12.991 1.943 -23.435 1.00 90.50 109 ARG A CA 1
ATOM 815 C C . ARG A 1 109 ? 11.519 2.168 -23.120 1.00 90.50 109 ARG A C 1
ATOM 817 O O . ARG A 1 109 ? 11.188 3.046 -22.324 1.00 90.50 109 ARG A O 1
ATOM 824 N N . ALA A 1 110 ? 10.647 1.330 -23.678 1.00 87.00 110 ALA A N 1
ATOM 825 C CA . ALA A 1 110 ? 9.219 1.348 -23.391 1.00 87.00 110 ALA A CA 1
ATOM 826 C C . ALA A 1 110 ? 8.926 1.071 -21.909 1.00 87.00 110 ALA A C 1
ATOM 828 O O . ALA A 1 110 ? 8.070 1.734 -21.329 1.00 87.00 110 ALA A O 1
ATOM 829 N N . TYR A 1 111 ? 9.644 0.131 -21.288 1.00 91.94 111 TYR A N 1
ATOM 830 C CA . TYR A 1 111 ? 9.532 -0.148 -19.857 1.00 91.94 111 TYR A CA 1
ATOM 831 C C . TYR A 1 111 ? 9.994 1.038 -19.012 1.00 91.94 111 TYR A C 1
ATOM 833 O O . TYR A 1 111 ? 9.273 1.448 -18.109 1.00 91.94 111 TYR A O 1
ATOM 841 N N . ALA A 1 112 ? 11.171 1.607 -19.299 1.00 92.50 112 ALA A N 1
ATOM 842 C CA . ALA A 1 112 ? 11.710 2.736 -18.542 1.00 92.50 112 ALA A CA 1
ATOM 843 C C . ALA A 1 112 ? 10.743 3.929 -18.555 1.00 92.50 112 ALA A C 1
ATOM 845 O O . ALA A 1 112 ? 10.467 4.509 -17.506 1.00 92.50 112 ALA A O 1
ATOM 846 N N . LEU A 1 113 ? 10.170 4.234 -19.725 1.00 90.44 113 LEU A N 1
ATOM 847 C CA . LEU A 1 113 ? 9.168 5.284 -19.873 1.00 90.44 113 LEU A CA 1
ATOM 848 C C . LEU A 1 113 ? 7.860 4.951 -19.142 1.00 90.44 113 LEU A C 1
ATOM 850 O O . LEU A 1 113 ? 7.311 5.801 -18.445 1.00 90.44 113 LEU A O 1
ATOM 854 N N . ALA A 1 114 ? 7.360 3.719 -19.278 1.00 88.44 114 ALA A N 1
ATOM 855 C CA . ALA A 1 114 ? 6.137 3.291 -18.604 1.00 88.44 114 ALA A CA 1
ATOM 856 C C . ALA A 1 114 ? 6.279 3.336 -17.075 1.00 88.44 114 ALA A C 1
ATOM 858 O O . ALA A 1 114 ? 5.375 3.821 -16.400 1.00 88.44 114 ALA A O 1
ATOM 859 N N . LEU A 1 115 ? 7.420 2.894 -16.540 1.00 94.06 115 LEU A N 1
ATOM 860 C CA . LEU A 1 115 ? 7.720 2.948 -15.112 1.00 94.06 115 LEU A CA 1
ATOM 861 C C . LEU A 1 115 ? 7.792 4.391 -14.612 1.00 94.06 115 LEU A C 1
ATOM 863 O O . LEU A 1 115 ? 7.190 4.716 -13.592 1.00 94.06 115 LEU A O 1
ATOM 867 N N . ALA A 1 116 ? 8.495 5.261 -15.338 1.00 90.56 116 ALA A N 1
ATOM 868 C CA . ALA A 1 116 ? 8.574 6.671 -14.990 1.00 90.56 116 ALA A CA 1
ATOM 869 C C . ALA A 1 116 ? 7.190 7.332 -14.940 1.00 90.56 116 ALA A C 1
ATOM 871 O O . ALA A 1 116 ? 6.865 7.984 -13.950 1.00 90.56 116 ALA A O 1
ATOM 872 N N . ASN A 1 117 ? 6.361 7.120 -15.965 1.00 88.44 117 ASN A N 1
ATOM 873 C CA . ASN A 1 117 ? 5.003 7.662 -16.002 1.00 88.44 117 ASN A CA 1
ATOM 874 C C . ASN A 1 117 ? 4.143 7.099 -14.869 1.00 88.44 117 ASN A C 1
ATOM 876 O O . ASN A 1 117 ? 3.465 7.861 -14.192 1.00 88.44 117 ASN A O 1
ATOM 880 N N . ALA A 1 118 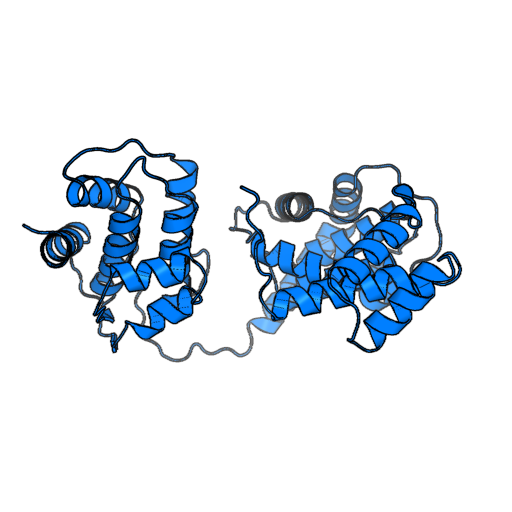? 4.224 5.793 -14.597 1.00 90.44 118 ALA A N 1
ATOM 881 C CA . ALA A 1 118 ? 3.486 5.185 -13.496 1.00 90.44 118 ALA A CA 1
ATOM 882 C C . ALA A 1 118 ? 3.852 5.820 -12.142 1.00 90.44 118 ALA A C 1
ATOM 884 O O . ALA A 1 118 ? 2.957 6.155 -11.371 1.00 90.44 118 ALA A O 1
ATOM 885 N N . ILE A 1 119 ? 5.142 6.062 -11.879 1.00 92.81 119 ILE A N 1
ATOM 886 C CA . ILE A 1 119 ? 5.602 6.734 -10.653 1.00 92.81 119 ILE A CA 1
ATOM 887 C C . ILE A 1 119 ? 5.105 8.187 -10.599 1.00 92.81 119 ILE A C 1
ATOM 889 O O . ILE A 1 119 ? 4.639 8.634 -9.553 1.00 92.81 119 ILE A O 1
ATOM 893 N N . LEU A 1 120 ? 5.172 8.927 -11.709 1.00 87.75 120 LEU A N 1
ATOM 894 C CA . LEU A 1 120 ? 4.716 10.321 -11.773 1.00 87.75 120 LEU A CA 1
ATOM 895 C C . LEU A 1 120 ? 3.197 10.457 -11.581 1.00 87.75 120 LEU A C 1
ATOM 897 O O . LEU A 1 120 ? 2.750 11.373 -10.887 1.00 87.75 120 LEU A O 1
ATOM 901 N N . ASP A 1 121 ? 2.423 9.538 -12.155 1.00 86.19 121 ASP A N 1
ATOM 902 C CA . ASP A 1 121 ? 0.961 9.535 -12.095 1.00 86.19 121 ASP A CA 1
ATOM 903 C C . ASP A 1 121 ? 0.450 9.068 -10.728 1.00 86.19 121 ASP A C 1
ATOM 905 O O . ASP A 1 121 ? -0.467 9.664 -10.160 1.00 86.19 121 ASP A O 1
ATOM 909 N N . ARG A 1 122 ? 1.032 7.989 -10.188 1.00 87.75 122 ARG A N 1
ATOM 910 C CA . ARG A 1 122 ? 0.583 7.362 -8.934 1.00 87.75 122 ARG A CA 1
ATOM 911 C C . ARG A 1 122 ? 1.177 8.003 -7.691 1.00 87.75 122 ARG A C 1
ATOM 913 O O . ARG A 1 122 ? 0.576 7.885 -6.630 1.00 87.75 122 ARG A O 1
ATOM 920 N N . LYS A 1 123 ? 2.322 8.675 -7.827 1.00 91.56 123 LYS A N 1
ATOM 921 C CA . LYS A 1 123 ? 3.073 9.312 -6.739 1.00 91.56 123 LYS A CA 1
ATOM 922 C C . LYS A 1 123 ? 3.264 8.389 -5.519 1.00 91.56 123 LYS A C 1
ATOM 924 O O . LYS A 1 123 ? 2.877 8.773 -4.417 1.00 91.56 123 LYS A O 1
ATOM 929 N N . PRO A 1 124 ? 3.843 7.183 -5.690 1.00 91.88 124 PRO A N 1
ATOM 930 C CA . PRO A 1 124 ? 3.959 6.196 -4.610 1.00 91.88 124 PRO A CA 1
ATOM 931 C C . PRO A 1 124 ? 4.920 6.617 -3.484 1.00 91.88 124 PRO A C 1
ATOM 933 O O . PRO A 1 124 ? 4.969 5.972 -2.436 1.00 91.88 124 PRO A O 1
ATOM 936 N N . PHE A 1 125 ? 5.710 7.675 -3.690 1.00 90.75 125 PHE A N 1
ATOM 937 C CA . PHE A 1 125 ? 6.603 8.232 -2.679 1.00 90.75 125 PHE A CA 1
ATOM 938 C C . PHE A 1 125 ? 6.009 9.510 -2.066 1.00 90.75 125 PHE A C 1
ATOM 940 O O . PHE A 1 125 ? 5.391 10.301 -2.780 1.00 90.75 125 PHE A O 1
ATOM 947 N N . PRO A 1 126 ? 6.237 9.790 -0.773 1.00 85.56 126 PRO A N 1
ATOM 948 C CA . PRO A 1 126 ? 5.768 11.031 -0.146 1.00 85.56 126 PRO A CA 1
ATOM 949 C C . PRO A 1 126 ? 6.371 12.298 -0.773 1.00 85.56 126 PRO A C 1
ATOM 951 O O . PRO A 1 126 ? 5.687 13.304 -0.943 1.00 85.56 126 PRO A O 1
ATOM 954 N N . ILE A 1 127 ? 7.647 12.223 -1.156 1.00 85.12 127 ILE A N 1
ATOM 955 C CA . ILE A 1 127 ? 8.414 13.253 -1.872 1.00 85.12 127 ILE A CA 1
ATOM 956 C C . ILE A 1 127 ? 9.365 12.568 -2.862 1.00 85.12 127 ILE A C 1
ATOM 958 O O . ILE A 1 127 ? 9.548 11.352 -2.801 1.00 85.12 127 ILE A O 1
ATOM 962 N N . GLY A 1 128 ? 9.994 13.300 -3.782 1.00 86.38 128 GLY A N 1
ATOM 963 C CA . GLY A 1 128 ? 11.021 12.693 -4.632 1.00 86.38 128 GLY A CA 1
ATOM 964 C C . GLY A 1 128 ? 10.491 11.859 -5.804 1.00 86.38 128 GLY A C 1
ATOM 965 O O . GLY A 1 128 ? 11.283 11.160 -6.426 1.00 86.38 128 GLY A O 1
ATOM 966 N N . ASN A 1 129 ? 9.188 11.869 -6.121 1.00 89.56 129 ASN A N 1
ATOM 967 C CA . ASN A 1 129 ? 8.631 11.025 -7.193 1.00 89.56 129 ASN A CA 1
ATOM 968 C C . ASN A 1 129 ? 9.267 11.285 -8.562 1.00 89.56 129 ASN A C 1
ATOM 970 O O . ASN A 1 129 ? 9.539 10.336 -9.293 1.00 89.56 129 ASN A O 1
ATOM 974 N N . ALA A 1 130 ? 9.520 12.546 -8.917 1.00 85.88 130 ALA A N 1
ATOM 975 C CA . ALA A 1 130 ? 10.122 12.873 -10.205 1.00 85.88 130 ALA A CA 1
ATOM 976 C C . ALA A 1 130 ? 11.599 12.475 -10.228 1.00 85.88 130 ALA A C 1
ATOM 978 O O . ALA A 1 130 ? 12.080 11.932 -11.223 1.00 85.88 130 ALA A O 1
ATOM 979 N N . ALA A 1 131 ? 12.295 12.673 -9.107 1.00 87.19 131 ALA A N 1
ATOM 980 C CA . ALA A 1 131 ? 13.669 12.226 -8.944 1.00 87.19 131 ALA A CA 1
ATOM 981 C C . ALA A 1 131 ? 13.794 10.701 -9.056 1.00 87.19 131 ALA A C 1
ATOM 983 O O . ALA A 1 131 ? 14.619 10.199 -9.821 1.00 87.19 131 ALA A O 1
ATOM 984 N N . VAL A 1 132 ? 12.929 9.962 -8.358 1.00 91.62 132 VAL A N 1
ATOM 985 C CA . VAL A 1 132 ? 12.890 8.499 -8.413 1.00 91.62 132 VAL A CA 1
ATOM 986 C C . VAL A 1 132 ? 12.525 8.022 -9.819 1.00 91.62 132 VAL A C 1
ATOM 988 O O . VAL A 1 132 ? 13.209 7.146 -10.340 1.00 91.62 132 VAL A O 1
ATOM 991 N N . ALA A 1 133 ? 11.522 8.618 -10.473 1.00 91.50 133 ALA A N 1
ATOM 992 C CA . ALA A 1 133 ? 11.130 8.273 -11.842 1.00 91.50 133 ALA A CA 1
ATOM 993 C C . ALA A 1 133 ? 12.285 8.459 -12.844 1.00 91.50 133 ALA A C 1
ATOM 995 O O . ALA A 1 133 ? 12.607 7.539 -13.599 1.00 91.50 133 ALA A O 1
ATOM 996 N N . ALA A 1 134 ? 12.951 9.618 -12.816 1.00 89.62 134 ALA A N 1
ATOM 997 C CA . ALA A 1 134 ? 14.070 9.934 -13.701 1.00 89.62 134 ALA A CA 1
ATOM 998 C C . ALA A 1 134 ? 15.276 9.007 -13.469 1.00 89.62 134 ALA A C 1
ATOM 1000 O O . ALA A 1 134 ? 15.824 8.435 -14.417 1.00 89.62 134 ALA A O 1
ATOM 1001 N N . SER A 1 135 ? 15.671 8.807 -12.207 1.00 91.88 135 SER A N 1
ATOM 1002 C CA . SER A 1 135 ? 16.778 7.916 -11.849 1.00 91.88 135 SER A CA 1
ATOM 1003 C C . SER A 1 135 ? 16.469 6.453 -12.168 1.00 91.88 135 SER A C 1
ATOM 1005 O O . SER A 1 135 ? 17.356 5.738 -12.642 1.00 91.88 135 SER A O 1
ATOM 1007 N N . ALA A 1 136 ? 15.222 6.012 -11.981 1.00 93.81 136 ALA A N 1
ATOM 1008 C CA . ALA A 1 136 ? 14.805 4.656 -12.306 1.00 93.81 136 ALA A CA 1
ATOM 1009 C C . ALA A 1 136 ? 14.801 4.392 -13.819 1.00 93.81 136 ALA A C 1
ATOM 1011 O O . ALA A 1 136 ? 15.284 3.345 -14.266 1.00 93.81 136 ALA A O 1
ATOM 1012 N N . ALA A 1 137 ? 14.315 5.348 -14.617 1.00 92.44 137 ALA A N 1
ATOM 1013 C CA . ALA A 1 137 ? 14.359 5.265 -16.074 1.00 92.44 137 ALA A CA 1
ATOM 1014 C C . ALA A 1 137 ? 15.807 5.206 -16.585 1.00 92.44 137 ALA A C 1
ATOM 1016 O O . ALA A 1 137 ? 16.163 4.298 -17.340 1.00 92.44 137 ALA A O 1
ATOM 1017 N N . TYR A 1 138 ? 16.670 6.107 -16.103 1.00 92.88 138 TYR A N 1
ATOM 1018 C CA . TYR A 1 138 ? 18.090 6.119 -16.456 1.00 92.88 138 TYR A CA 1
ATOM 1019 C C . TYR A 1 138 ? 18.789 4.798 -16.117 1.00 92.88 138 TYR A C 1
ATOM 1021 O O . TYR A 1 138 ? 19.461 4.211 -16.968 1.00 92.88 138 TYR A O 1
ATOM 1029 N N . ALA A 1 139 ? 18.624 4.311 -14.883 1.00 94.50 139 ALA A N 1
ATOM 1030 C CA . ALA A 1 139 ? 19.272 3.087 -14.431 1.00 94.50 139 ALA A CA 1
ATOM 1031 C C . ALA A 1 139 ? 18.827 1.875 -15.244 1.00 94.50 139 ALA A C 1
ATOM 1033 O O . ALA A 1 139 ? 19.659 1.062 -15.647 1.00 94.50 139 ALA A O 1
ATOM 1034 N N . THR A 1 140 ? 17.534 1.800 -15.562 1.00 94.56 140 THR A N 1
ATOM 1035 C CA . THR A 1 140 ? 16.983 0.741 -16.408 1.00 94.56 140 THR A CA 1
ATOM 1036 C C . THR A 1 140 ? 17.575 0.779 -17.815 1.00 94.56 140 THR A C 1
ATOM 1038 O O . THR A 1 140 ? 17.969 -0.260 -18.339 1.00 94.56 140 THR A O 1
ATOM 1041 N N . LEU A 1 141 ? 17.720 1.956 -18.422 1.00 93.69 141 LEU A N 1
ATOM 1042 C CA . LEU A 1 141 ? 18.309 2.094 -19.755 1.00 93.69 141 LEU A CA 1
ATOM 1043 C C . LEU A 1 141 ? 19.799 1.704 -19.772 1.00 93.69 141 LEU A C 1
ATOM 1045 O O . LEU A 1 141 ? 20.209 0.843 -20.554 1.00 93.69 141 LEU A O 1
ATOM 1049 N N . ARG A 1 142 ? 20.607 2.243 -18.850 1.00 94.31 142 ARG A N 1
ATOM 1050 C CA . ARG A 1 142 ? 22.051 1.945 -18.752 1.00 94.31 142 ARG A CA 1
ATOM 1051 C C . ARG A 1 142 ? 22.335 0.476 -18.438 1.00 94.31 142 ARG A C 1
ATOM 1053 O O . ARG A 1 142 ? 23.207 -0.137 -19.061 1.00 94.31 142 ARG A O 1
ATOM 1060 N N . ALA A 1 143 ? 21.577 -0.114 -17.510 1.00 93.38 143 ALA A N 1
ATOM 1061 C CA . ALA A 1 143 ? 21.704 -1.524 -17.133 1.00 93.38 143 ALA A CA 1
ATOM 1062 C C . ALA A 1 143 ? 21.420 -2.484 -18.302 1.00 93.38 143 ALA A C 1
ATOM 1064 O O . ALA A 1 143 ? 21.787 -3.662 -18.247 1.00 93.38 143 ALA A O 1
ATOM 1065 N N . ASN A 1 144 ? 20.784 -1.976 -19.359 1.00 93.50 144 ASN A N 1
ATOM 1066 C CA . ASN A 1 144 ? 20.400 -2.718 -20.550 1.00 93.50 144 ASN A CA 1
ATOM 1067 C C . ASN A 1 144 ? 21.100 -2.242 -21.826 1.00 93.50 144 ASN A C 1
ATOM 1069 O O . ASN A 1 144 ? 20.704 -2.640 -22.915 1.00 93.50 144 ASN A O 1
ATOM 1073 N N . GLY A 1 145 ? 22.188 -1.476 -21.688 1.00 93.06 145 GLY A N 1
ATOM 1074 C CA . GLY A 1 145 ? 23.065 -1.131 -22.806 1.00 93.06 145 GLY A CA 1
ATOM 1075 C C . GLY A 1 145 ? 22.592 0.042 -23.647 1.00 93.06 145 GLY A C 1
ATOM 1076 O O . GLY A 1 145 ? 23.000 0.141 -24.795 1.00 93.06 145 GLY A O 1
ATOM 1077 N N . PHE A 1 146 ? 21.778 0.937 -23.095 1.00 92.94 146 PHE A N 1
ATOM 1078 C CA . PHE A 1 146 ? 21.451 2.199 -23.749 1.00 92.94 146 PHE A CA 1
ATOM 1079 C C . PHE A 1 146 ? 22.235 3.348 -23.127 1.00 92.94 146 PHE A C 1
ATOM 1081 O O . PHE A 1 146 ? 22.348 3.439 -21.905 1.00 92.94 146 PHE A O 1
ATOM 1088 N N . GLU A 1 147 ? 22.760 4.242 -23.958 1.00 91.00 147 GLU A N 1
ATOM 1089 C CA . GLU A 1 147 ? 23.263 5.538 -23.519 1.00 91.00 147 GLU A CA 1
ATOM 1090 C C . GLU A 1 147 ? 22.127 6.554 -23.495 1.00 91.00 147 GLU A C 1
ATOM 1092 O O . GLU A 1 147 ? 21.309 6.622 -24.414 1.00 91.00 147 GLU A O 1
ATOM 1097 N N . VAL A 1 148 ? 22.079 7.345 -22.426 1.00 87.00 148 VAL A N 1
ATOM 1098 C CA . VAL A 1 148 ? 21.044 8.353 -22.228 1.00 87.00 148 VAL A CA 1
ATOM 1099 C C . VAL A 1 148 ? 21.706 9.640 -21.794 1.00 87.00 148 VAL A C 1
ATOM 1101 O O . VAL A 1 148 ? 22.524 9.646 -20.871 1.00 87.00 148 VAL A O 1
ATOM 1104 N N . ASP A 1 149 ? 21.334 10.724 -22.459 1.00 84.69 149 ASP A N 1
ATOM 1105 C CA . ASP A 1 149 ? 21.740 12.056 -22.058 1.00 84.69 149 ASP A CA 1
ATOM 1106 C C . ASP A 1 149 ? 20.933 12.482 -20.826 1.00 84.69 149 ASP A C 1
ATOM 1108 O O . ASP A 1 149 ? 19.733 12.757 -20.903 1.00 84.69 149 ASP A O 1
ATOM 1112 N N . LEU A 1 150 ? 21.608 12.519 -19.676 1.00 77.50 150 LEU A N 1
ATOM 1113 C CA . LEU A 1 150 ? 21.024 12.939 -18.404 1.00 77.50 150 LEU A CA 1
ATOM 1114 C C . LEU A 1 150 ? 20.466 14.364 -18.457 1.00 77.50 150 LEU A C 1
ATOM 1116 O O . LEU A 1 150 ? 19.515 14.650 -17.739 1.00 77.50 150 LEU A O 1
ATOM 1120 N N . THR A 1 151 ? 21.003 15.240 -19.313 1.00 77.38 151 THR A N 1
ATOM 1121 C CA . THR A 1 151 ? 20.483 16.609 -19.450 1.00 77.38 151 THR A CA 1
ATOM 1122 C C . THR A 1 151 ? 19.108 16.626 -20.114 1.00 77.38 151 THR A C 1
ATOM 1124 O O . THR A 1 151 ? 18.241 17.389 -19.708 1.00 77.38 151 THR A O 1
ATOM 1127 N N . ARG A 1 152 ? 18.849 15.709 -21.056 1.00 75.00 152 ARG A N 1
ATOM 1128 C CA . ARG A 1 152 ? 17.537 15.585 -21.709 1.00 75.00 152 ARG A CA 1
ATOM 1129 C C . ARG A 1 152 ? 16.491 14.939 -20.811 1.00 75.00 152 ARG A C 1
ATOM 1131 O O . ARG A 1 152 ? 15.321 15.270 -20.934 1.00 75.00 152 ARG A O 1
ATOM 1138 N N . ILE A 1 153 ? 16.897 14.045 -19.907 1.00 71.38 153 ILE A N 1
ATOM 1139 C CA . ILE A 1 153 ? 15.995 13.452 -18.902 1.00 71.38 153 ILE A CA 1
ATOM 1140 C C . ILE A 1 153 ? 15.358 14.539 -18.023 1.00 71.38 153 ILE A C 1
ATOM 1142 O O . ILE A 1 153 ? 14.211 14.387 -17.611 1.00 71.38 153 ILE A O 1
ATOM 1146 N N . GLU A 1 154 ? 16.088 15.625 -17.748 1.00 69.44 154 GLU A N 1
ATOM 1147 C CA . GLU A 1 154 ? 15.596 16.762 -16.958 1.00 69.44 154 GLU A CA 1
ATOM 1148 C C . GLU A 1 154 ? 14.512 17.563 -17.697 1.00 69.44 154 GLU A C 1
ATOM 1150 O O . GLU A 1 154 ? 13.562 18.030 -17.073 1.00 69.44 154 GLU A O 1
ATOM 1155 N N . GLU A 1 155 ? 14.665 17.739 -19.011 1.00 75.50 155 GLU A N 1
ATOM 1156 C CA . GLU A 1 155 ? 13.822 18.622 -19.828 1.00 75.50 155 GLU A CA 1
ATOM 1157 C C . GLU A 1 155 ? 12.623 17.895 -20.454 1.00 75.50 155 GLU A C 1
ATOM 1159 O O . GLU A 1 155 ? 11.535 18.457 -20.562 1.00 75.50 155 GLU A O 1
ATOM 1164 N N . ASP A 1 156 ? 12.829 16.648 -20.877 1.00 78.44 156 ASP A N 1
ATOM 1165 C CA . ASP A 1 156 ? 11.875 15.846 -21.638 1.00 78.44 156 ASP A CA 1
ATOM 1166 C C . ASP A 1 156 ? 12.153 14.354 -21.401 1.00 78.44 156 ASP A C 1
ATOM 1168 O O . ASP A 1 156 ? 12.789 13.667 -22.205 1.00 78.44 156 ASP A O 1
ATOM 1172 N N . LEU A 1 157 ? 11.686 13.840 -20.260 1.00 75.50 157 LEU A N 1
ATOM 1173 C CA . LEU A 1 157 ? 11.842 12.433 -19.887 1.00 75.50 157 LEU A CA 1
ATOM 1174 C C . LEU A 1 157 ? 11.323 11.459 -20.974 1.00 75.50 157 LEU A C 1
ATOM 1176 O O . LEU A 1 157 ? 12.050 10.510 -21.296 1.00 75.50 157 LEU A O 1
ATOM 1180 N N . PRO A 1 158 ? 10.144 11.679 -21.601 1.00 75.06 158 PRO A N 1
ATOM 1181 C CA . PRO A 1 158 ? 9.711 10.897 -22.758 1.00 75.06 158 PRO A CA 1
ATOM 1182 C C . PRO A 1 158 ? 10.686 10.944 -23.938 1.00 75.06 158 PRO A C 1
ATOM 1184 O O . PRO A 1 158 ? 11.074 9.889 -24.453 1.00 75.06 158 PRO A O 1
ATOM 1187 N N . GLY A 1 159 ? 11.121 12.136 -24.352 1.00 69.81 159 GLY A N 1
ATOM 1188 C CA . GLY A 1 159 ? 12.058 12.304 -25.462 1.00 69.81 159 GLY A CA 1
ATOM 1189 C C . GLY A 1 159 ? 13.440 11.718 -25.182 1.00 69.81 159 GLY A C 1
ATOM 1190 O O . GLY A 1 159 ? 14.064 11.164 -26.089 1.00 69.81 159 GLY A O 1
ATOM 1191 N N . ALA A 1 160 ? 13.905 11.764 -23.934 1.00 76.25 160 ALA A N 1
ATOM 1192 C CA . ALA A 1 160 ? 15.167 11.164 -23.514 1.00 76.25 160 ALA A CA 1
ATOM 1193 C C . ALA A 1 160 ? 15.123 9.630 -23.544 1.00 76.25 160 ALA A C 1
ATOM 1195 O O . ALA A 1 160 ? 16.068 9.001 -24.018 1.00 76.25 160 ALA A O 1
ATOM 1196 N N . CYS A 1 161 ? 14.016 9.021 -23.103 1.00 76.38 161 CYS A N 1
ATOM 1197 C CA . CYS A 1 161 ? 13.830 7.570 -23.191 1.00 76.38 161 CYS A CA 1
ATOM 1198 C C . CYS A 1 161 ? 13.724 7.102 -24.650 1.00 76.38 161 CYS A C 1
ATOM 1200 O O . CYS A 1 161 ? 14.337 6.103 -25.028 1.00 76.38 161 CYS A O 1
ATOM 1202 N N . ALA A 1 162 ? 12.974 7.831 -25.484 1.00 77.75 162 ALA A N 1
ATOM 1203 C CA . ALA A 1 162 ? 12.813 7.512 -26.902 1.00 77.75 162 ALA A CA 1
ATOM 1204 C C . ALA A 1 162 ? 14.116 7.703 -27.701 1.00 77.75 162 ALA A C 1
ATOM 1206 O O . ALA A 1 162 ? 14.427 6.906 -28.586 1.00 77.75 162 ALA A O 1
ATOM 1207 N N . GLY A 1 163 ? 14.880 8.747 -27.369 1.00 78.94 163 GLY A N 1
ATOM 1208 C CA . GLY A 1 163 ? 16.139 9.116 -28.015 1.00 78.94 163 GLY A CA 1
ATOM 1209 C C . GLY A 1 163 ? 17.381 8.403 -27.480 1.00 78.94 163 GLY A C 1
ATOM 1210 O O . GLY A 1 163 ? 18.478 8.721 -27.937 1.00 78.94 163 GLY A O 1
ATOM 1211 N N . ALA A 1 164 ? 17.237 7.474 -26.530 1.00 86.94 164 ALA A N 1
ATOM 1212 C CA . ALA A 1 164 ? 18.354 6.696 -26.007 1.00 86.94 164 ALA A CA 1
ATOM 1213 C C . ALA A 1 164 ? 19.034 5.917 -27.146 1.00 86.94 164 ALA A C 1
ATOM 1215 O O . ALA A 1 164 ? 18.361 5.256 -27.938 1.00 86.94 164 ALA A O 1
ATOM 1216 N N . SER A 1 165 ? 20.359 6.002 -27.255 1.00 88.44 165 SER A N 1
ATOM 1217 C CA . SER A 1 165 ? 21.123 5.315 -28.302 1.00 88.44 165 SER A CA 1
ATOM 1218 C C . SER A 1 165 ? 21.704 4.008 -27.785 1.00 88.44 165 SER A C 1
ATOM 1220 O O . SER A 1 165 ? 21.857 3.817 -26.580 1.00 88.44 165 SER A O 1
ATOM 1222 N N . ASP A 1 166 ? 22.059 3.101 -28.688 1.00 90.31 166 ASP A N 1
ATOM 1223 C CA . ASP A 1 166 ? 22.742 1.873 -28.293 1.00 90.31 166 ASP A CA 1
ATOM 1224 C C . ASP A 1 166 ? 24.131 2.204 -27.732 1.00 90.31 166 ASP A C 1
ATOM 1226 O O . ASP A 1 166 ? 24.846 3.068 -28.241 1.00 90.31 166 ASP A O 1
ATOM 1230 N N . GLY A 1 167 ? 24.494 1.528 -26.651 1.00 90.56 167 GLY A N 1
ATOM 1231 C CA . GLY A 1 167 ? 25.693 1.781 -25.873 1.00 90.56 167 GLY A CA 1
ATOM 1232 C C . GLY A 1 167 ? 26.266 0.508 -25.266 1.00 90.56 167 GLY A C 1
ATOM 1233 O O . GLY A 1 167 ? 25.849 -0.615 -25.556 1.00 90.56 167 GLY A O 1
ATOM 1234 N N . LYS A 1 168 ? 27.253 0.674 -24.383 1.00 89.00 168 LYS A N 1
ATOM 1235 C CA . LYS A 1 168 ? 27.798 -0.449 -23.616 1.00 89.00 168 LYS A CA 1
ATOM 1236 C C . LYS A 1 168 ? 26.936 -0.695 -22.379 1.00 89.00 168 LYS A C 1
ATOM 1238 O O . LYS A 1 168 ? 26.667 0.232 -21.618 1.00 89.00 168 LYS A O 1
ATOM 1243 N N . LYS A 1 169 ? 26.553 -1.956 -22.158 1.00 90.56 169 LYS A N 1
ATOM 1244 C CA . LYS A 1 169 ? 25.869 -2.390 -20.933 1.00 90.56 169 LYS A CA 1
ATOM 1245 C C . LYS A 1 169 ? 26.695 -2.023 -19.703 1.00 90.56 169 LYS A C 1
ATOM 1247 O O . LYS A 1 169 ? 27.891 -2.308 -19.649 1.00 90.56 169 LYS A O 1
ATOM 1252 N N . ASP A 1 170 ? 26.050 -1.389 -18.731 1.00 90.31 170 ASP A N 1
ATOM 1253 C CA . ASP A 1 170 ? 26.654 -1.121 -17.433 1.00 90.31 170 ASP A CA 1
ATOM 1254 C C . ASP A 1 170 ? 26.521 -2.361 -16.540 1.00 90.31 170 ASP A C 1
ATOM 1256 O O . ASP A 1 170 ? 25.414 -2.835 -16.282 1.00 90.31 170 ASP A O 1
ATOM 1260 N N . ASP A 1 171 ? 27.640 -2.923 -16.087 1.00 90.19 171 ASP A N 1
ATOM 1261 C CA . ASP A 1 171 ? 27.658 -4.170 -15.313 1.00 90.19 171 ASP A CA 1
ATOM 1262 C C . ASP A 1 171 ? 27.454 -3.977 -13.806 1.00 90.19 171 ASP A C 1
ATOM 1264 O O . ASP A 1 171 ? 27.312 -4.959 -13.078 1.00 90.19 171 ASP A O 1
ATOM 1268 N N . ARG A 1 172 ? 27.372 -2.726 -13.339 1.00 92.44 172 ARG A N 1
ATOM 1269 C CA . ARG A 1 172 ? 27.048 -2.404 -11.943 1.00 92.44 172 ARG A CA 1
ATOM 1270 C C . ARG A 1 172 ? 25.637 -2.859 -11.562 1.00 92.44 172 ARG A C 1
ATOM 1272 O O . ARG A 1 172 ? 24.782 -3.119 -12.420 1.00 92.44 172 ARG A O 1
ATOM 1279 N N . ARG A 1 173 ? 25.374 -2.942 -10.252 1.00 91.25 173 ARG A N 1
ATOM 1280 C CA . ARG A 1 173 ? 24.020 -3.229 -9.744 1.00 91.25 173 ARG A CA 1
ATOM 1281 C C . ARG A 1 173 ? 23.069 -2.096 -10.128 1.00 91.25 173 ARG A C 1
ATOM 1283 O O . ARG A 1 173 ? 23.486 -0.943 -10.191 1.00 91.25 173 ARG A O 1
ATOM 1290 N N . TRP A 1 174 ? 21.790 -2.410 -10.354 1.00 94.31 174 TRP A N 1
ATOM 1291 C CA . TRP A 1 174 ? 20.801 -1.416 -10.791 1.00 94.31 174 TRP A CA 1
ATOM 1292 C C . TRP A 1 174 ? 20.752 -0.209 -9.843 1.00 94.31 174 TRP A C 1
ATOM 1294 O O . TRP A 1 174 ? 20.848 0.930 -10.299 1.00 94.31 174 TRP A O 1
ATOM 1304 N N . LEU A 1 175 ? 20.727 -0.460 -8.528 1.00 92.44 175 LEU A N 1
ATOM 1305 C CA . LEU A 1 175 ? 20.714 0.597 -7.513 1.00 92.44 175 LEU A CA 1
ATOM 1306 C C . LEU A 1 175 ? 21.957 1.502 -7.574 1.00 92.44 175 LEU A C 1
ATOM 1308 O O . LEU A 1 175 ? 21.826 2.717 -7.500 1.00 92.44 175 LEU A O 1
ATOM 1312 N N . GLU A 1 176 ? 23.150 0.948 -7.803 1.00 92.62 176 GLU A N 1
ATOM 1313 C CA . GLU A 1 176 ? 24.389 1.737 -7.923 1.00 92.62 176 GLU A CA 1
ATOM 1314 C C . GLU A 1 176 ? 24.358 2.665 -9.149 1.00 92.62 176 GLU A C 1
ATOM 1316 O O . GLU A 1 176 ? 24.860 3.794 -9.110 1.00 92.62 176 GLU A O 1
ATOM 1321 N N . ILE A 1 177 ? 23.760 2.196 -10.252 1.00 93.44 177 ILE A N 1
ATOM 1322 C CA . ILE A 1 177 ? 23.550 3.005 -11.455 1.00 93.44 177 ILE A CA 1
ATOM 1323 C C . ILE A 1 177 ? 22.550 4.127 -11.146 1.00 93.44 177 ILE A C 1
ATOM 1325 O O . ILE A 1 177 ? 22.820 5.284 -11.481 1.00 93.44 177 ILE A O 1
ATOM 1329 N N . ALA A 1 178 ? 21.444 3.819 -10.465 1.00 91.38 178 ALA A N 1
ATOM 1330 C CA . ALA A 1 178 ? 20.427 4.798 -10.087 1.00 91.38 178 ALA A CA 1
ATOM 1331 C C . ALA A 1 178 ? 20.979 5.879 -9.143 1.00 91.38 178 ALA A C 1
ATOM 1333 O O . ALA A 1 178 ? 20.834 7.067 -9.418 1.00 91.38 178 ALA A O 1
ATOM 1334 N N . GLU A 1 179 ? 21.720 5.499 -8.102 1.00 90.56 179 GLU A N 1
ATOM 1335 C CA . GLU A 1 179 ? 22.395 6.436 -7.193 1.00 90.56 179 GLU A CA 1
ATOM 1336 C C . GLU A 1 179 ? 23.454 7.290 -7.908 1.00 90.56 179 GLU A C 1
ATOM 1338 O O . GLU A 1 179 ? 23.724 8.432 -7.526 1.00 90.56 179 GLU A O 1
ATOM 1343 N N . SER A 1 180 ? 24.097 6.758 -8.957 1.00 90.94 180 SER A N 1
ATOM 1344 C CA . SER A 1 180 ? 25.005 7.558 -9.787 1.00 90.94 180 SER A CA 1
ATOM 1345 C C . SER A 1 180 ? 24.261 8.641 -10.571 1.00 90.94 180 SER A C 1
ATOM 1347 O O . SER A 1 180 ? 24.774 9.753 -10.682 1.00 90.94 180 SER A O 1
ATOM 1349 N N . ALA A 1 181 ? 23.032 8.360 -11.023 1.00 86.94 181 ALA A N 1
ATOM 1350 C CA . ALA A 1 181 ? 22.161 9.378 -11.597 1.00 86.94 181 ALA A CA 1
ATOM 1351 C C . ALA A 1 181 ? 21.757 10.401 -10.539 1.00 86.94 181 ALA A C 1
ATOM 1353 O O . ALA A 1 181 ? 21.981 11.584 -10.754 1.00 86.94 181 ALA A O 1
ATOM 1354 N N . VAL A 1 182 ? 21.271 9.978 -9.366 1.00 87.56 182 VAL A N 1
ATOM 1355 C CA . VAL A 1 182 ? 20.909 10.904 -8.273 1.00 87.56 182 VAL A CA 1
ATOM 1356 C C . VAL A 1 182 ? 22.051 11.873 -7.958 1.00 87.56 182 VAL A C 1
ATOM 1358 O O . VAL A 1 182 ? 21.824 13.071 -7.843 1.00 87.56 182 VAL A O 1
ATOM 1361 N N . ARG A 1 183 ? 23.303 11.405 -7.904 1.00 88.06 183 ARG A N 1
ATOM 1362 C CA . ARG A 1 183 ? 24.467 12.291 -7.708 1.00 88.06 183 ARG A CA 1
ATOM 1363 C C . ARG A 1 183 ? 24.706 13.264 -8.865 1.00 88.06 183 ARG A C 1
ATOM 1365 O O . ARG A 1 183 ? 25.146 14.384 -8.622 1.00 88.06 183 ARG A O 1
ATOM 1372 N N . ALA A 1 184 ? 24.433 12.852 -10.101 1.00 84.50 184 ALA A N 1
ATOM 1373 C CA . ALA A 1 184 ? 24.628 13.672 -11.295 1.00 84.50 184 ALA A CA 1
ATOM 1374 C C . ALA A 1 184 ? 23.523 14.729 -11.497 1.00 84.50 184 ALA A C 1
ATOM 1376 O O . ALA A 1 184 ? 23.830 15.847 -11.904 1.00 84.50 184 ALA A O 1
ATOM 1377 N N . ILE A 1 185 ? 22.262 14.392 -11.197 1.00 77.44 185 ILE A N 1
ATOM 1378 C CA . ILE A 1 185 ? 21.079 15.230 -11.484 1.00 77.44 185 ILE A CA 1
ATOM 1379 C C . ILE A 1 185 ? 20.356 15.754 -10.226 1.00 77.44 185 ILE A C 1
ATOM 1381 O O . ILE A 1 185 ? 19.465 16.599 -10.319 1.00 77.44 185 ILE A O 1
ATOM 1385 N N . GLY A 1 186 ? 20.756 15.324 -9.025 1.00 70.00 186 GLY A N 1
ATOM 1386 C CA . GLY A 1 186 ? 20.021 15.552 -7.772 1.00 70.00 186 GLY A CA 1
ATOM 1387 C C . GLY A 1 186 ? 19.817 17.019 -7.392 1.00 70.00 186 GLY A C 1
ATOM 1388 O O . GLY A 1 186 ? 18.717 17.403 -7.006 1.00 70.00 186 GLY A O 1
ATOM 1389 N N . SER A 1 187 ? 20.821 17.883 -7.575 1.00 68.38 187 SER A N 1
ATOM 1390 C CA . SER A 1 187 ? 20.684 19.319 -7.259 1.00 68.38 187 SER A CA 1
ATOM 1391 C C . SER A 1 187 ? 19.680 20.051 -8.160 1.00 68.38 187 SER A C 1
ATOM 1393 O O . SER A 1 187 ? 19.179 21.119 -7.798 1.00 68.38 187 SER A O 1
ATOM 1395 N N . LYS A 1 188 ? 19.373 19.484 -9.330 1.00 70.06 188 LYS A N 1
ATOM 1396 C CA . LYS A 1 188 ? 18.437 20.039 -10.309 1.00 70.06 188 LYS A CA 1
ATOM 1397 C C . LYS A 1 188 ? 17.046 19.416 -10.202 1.00 70.06 188 LYS A C 1
ATOM 1399 O O . LYS A 1 188 ? 16.064 20.143 -10.309 1.00 70.06 188 LYS A O 1
ATOM 1404 N N . LEU A 1 189 ? 16.952 18.122 -9.893 1.00 65.06 189 LEU A N 1
ATOM 1405 C CA . LEU A 1 189 ? 15.680 17.436 -9.635 1.00 65.06 189 LEU A CA 1
ATOM 1406 C C . LEU A 1 189 ? 14.922 18.029 -8.443 1.00 65.06 189 LEU A C 1
ATOM 1408 O O . LEU A 1 189 ? 13.718 18.244 -8.533 1.00 65.06 189 LEU A O 1
ATOM 1412 N N . VAL A 1 190 ? 15.632 18.396 -7.371 1.00 61.62 190 VAL A N 1
ATOM 1413 C CA . VAL A 1 190 ? 15.035 19.086 -6.213 1.00 61.62 190 VAL A CA 1
ATOM 1414 C C . VAL A 1 190 ? 14.393 20.424 -6.618 1.00 61.62 190 VAL A C 1
ATOM 1416 O O . VAL A 1 190 ? 13.354 20.802 -6.081 1.00 61.62 190 VAL A O 1
ATOM 1419 N N . LYS A 1 191 ? 14.967 21.139 -7.600 1.00 64.38 191 LYS A N 1
ATOM 1420 C CA . LYS A 1 191 ? 14.380 22.381 -8.136 1.00 64.38 191 LYS A CA 1
ATOM 1421 C C . LYS A 1 191 ? 13.165 22.115 -9.024 1.00 64.38 191 LYS A C 1
ATOM 1423 O O . LYS A 1 191 ? 12.204 22.871 -8.963 1.00 64.38 191 LYS A O 1
ATOM 1428 N N . ALA A 1 192 ? 13.197 21.067 -9.844 1.00 59.00 192 ALA A N 1
ATOM 1429 C CA . ALA A 1 192 ? 12.057 20.691 -10.678 1.00 59.00 192 ALA A CA 1
ATOM 1430 C C . ALA A 1 192 ? 10.854 20.263 -9.819 1.00 59.00 192 ALA A C 1
ATOM 1432 O O . ALA A 1 192 ? 9.733 20.704 -10.060 1.00 59.00 192 ALA A O 1
ATOM 1433 N N . GLU A 1 193 ? 11.087 19.483 -8.761 1.00 61.28 193 GLU A N 1
ATOM 1434 C CA . GLU A 1 193 ? 10.034 19.085 -7.823 1.00 61.28 193 GLU A CA 1
ATOM 1435 C C . GLU A 1 193 ? 9.481 20.252 -7.014 1.00 61.28 193 GLU A C 1
ATOM 1437 O O . GLU A 1 193 ? 8.268 20.326 -6.836 1.00 61.28 193 GLU A O 1
ATOM 1442 N N . SER A 1 194 ? 10.321 21.192 -6.565 1.00 55.94 194 SER A N 1
ATOM 1443 C CA . SER A 1 194 ? 9.823 22.370 -5.847 1.00 55.94 194 SER A CA 1
ATOM 1444 C C . SER A 1 194 ? 8.957 23.263 -6.740 1.00 55.94 194 SER A C 1
ATOM 1446 O O . SER A 1 194 ? 7.950 23.791 -6.272 1.00 55.94 194 SER A O 1
ATOM 1448 N N . LEU A 1 195 ? 9.281 23.371 -8.034 1.00 52.94 195 LEU A N 1
ATOM 1449 C CA . LEU A 1 195 ? 8.462 24.077 -9.021 1.00 52.94 195 LEU A CA 1
ATOM 1450 C C . LEU A 1 195 ? 7.138 23.348 -9.293 1.00 52.94 195 LEU A C 1
ATOM 1452 O O . LEU A 1 195 ? 6.090 23.988 -9.308 1.00 52.94 195 LEU A O 1
ATOM 1456 N N . ILE A 1 196 ? 7.153 22.017 -9.437 1.00 51.16 196 ILE A N 1
ATOM 1457 C CA . ILE A 1 196 ? 5.935 21.200 -9.603 1.00 51.16 196 ILE A CA 1
ATOM 1458 C C . ILE A 1 196 ? 5.053 21.260 -8.346 1.00 51.16 196 ILE A C 1
ATOM 1460 O O . ILE A 1 196 ? 3.829 21.338 -8.453 1.00 51.16 196 ILE A O 1
ATOM 1464 N N . ALA A 1 197 ? 5.648 21.251 -7.152 1.00 51.66 197 ALA A N 1
ATOM 1465 C CA . ALA A 1 197 ? 4.930 21.404 -5.891 1.00 51.66 197 ALA A CA 1
ATOM 1466 C C . ALA A 1 197 ? 4.296 22.800 -5.782 1.00 51.66 197 ALA A C 1
ATOM 1468 O O . ALA A 1 197 ? 3.103 22.902 -5.520 1.00 51.66 197 ALA A O 1
ATOM 1469 N N . GLN A 1 198 ? 5.042 23.871 -6.082 1.00 48.91 198 GLN A N 1
ATOM 1470 C CA . GLN A 1 198 ? 4.520 25.246 -6.086 1.00 48.91 198 GLN A CA 1
ATOM 1471 C C . GLN A 1 198 ? 3.376 25.449 -7.088 1.00 48.91 198 GLN A C 1
ATOM 1473 O O . GLN A 1 198 ? 2.434 26.181 -6.795 1.00 48.91 198 GLN A O 1
ATOM 1478 N N . HIS A 1 199 ? 3.431 24.786 -8.245 1.00 43.44 199 HIS A N 1
ATOM 1479 C CA . HIS A 1 199 ? 2.401 24.897 -9.278 1.00 43.44 199 HIS A CA 1
ATOM 1480 C C . HIS A 1 199 ? 1.120 24.111 -8.943 1.00 43.44 199 HIS A C 1
ATOM 1482 O O . HIS A 1 199 ? 0.040 24.494 -9.384 1.00 43.44 199 HIS A O 1
ATOM 1488 N N . ASN A 1 200 ? 1.225 23.041 -8.145 1.00 41.81 200 ASN A N 1
ATOM 1489 C CA . ASN A 1 200 ? 0.083 22.240 -7.681 1.00 41.81 200 ASN A CA 1
ATOM 1490 C C . ASN A 1 200 ? -0.538 22.755 -6.369 1.00 41.81 200 ASN A C 1
ATOM 1492 O O . ASN A 1 200 ? -1.651 22.363 -6.034 1.00 41.81 200 ASN A O 1
ATOM 1496 N N . SER A 1 201 ? 0.135 23.659 -5.648 1.00 41.69 201 SER A N 1
ATOM 1497 C CA . SER A 1 201 ? -0.428 24.368 -4.484 1.00 41.69 201 SER A CA 1
ATOM 1498 C C . SER A 1 201 ? -1.420 25.479 -4.859 1.00 41.69 201 SER A C 1
ATOM 1500 O O . SER A 1 201 ? -1.964 26.147 -3.981 1.00 41.69 201 SER A O 1
ATOM 1502 N N . ILE A 1 202 ? -1.669 25.696 -6.152 1.00 39.94 202 ILE A N 1
ATOM 1503 C CA . ILE A 1 202 ? -2.690 26.616 -6.649 1.00 39.94 202 ILE A CA 1
ATOM 1504 C C . ILE A 1 202 ? -3.890 25.765 -7.082 1.00 39.94 202 ILE A C 1
ATOM 1506 O O . ILE A 1 202 ? -3.788 25.000 -8.033 1.00 39.94 202 ILE A O 1
ATOM 1510 N N . ALA A 1 203 ? -5.026 25.941 -6.401 1.00 37.31 203 ALA A N 1
ATOM 1511 C CA . ALA A 1 203 ? -6.340 25.347 -6.692 1.00 37.31 203 ALA A CA 1
ATOM 1512 C C . ALA A 1 203 ? -6.669 23.967 -6.090 1.00 37.31 203 ALA A C 1
ATOM 1514 O O . ALA A 1 203 ? -7.173 23.089 -6.779 1.00 37.31 203 ALA A O 1
ATOM 1515 N N . LEU A 1 204 ? -6.560 23.835 -4.768 1.00 34.91 204 LEU A N 1
ATOM 1516 C CA . LEU A 1 204 ? -7.586 23.137 -3.986 1.00 34.91 204 LEU A CA 1
ATOM 1517 C C . LEU A 1 204 ? -7.824 23.960 -2.719 1.00 34.91 204 LEU A C 1
ATOM 1519 O O . LEU A 1 204 ? -7.131 23.791 -1.720 1.00 34.91 204 LEU A O 1
ATOM 1523 N N . GLU A 1 205 ? -8.784 24.889 -2.761 1.00 29.97 205 GLU A N 1
ATOM 1524 C CA . GLU A 1 205 ? -9.347 25.375 -1.502 1.00 29.97 205 GLU A CA 1
ATOM 1525 C C . GLU A 1 205 ? -9.932 24.155 -0.780 1.00 29.97 205 GLU A C 1
ATOM 1527 O O . GLU A 1 205 ? -10.729 23.423 -1.382 1.00 29.97 205 GLU A O 1
ATOM 1532 N N . PRO A 1 206 ? -9.523 23.871 0.469 1.00 36.97 206 PRO A N 1
ATOM 1533 C CA . PRO A 1 206 ? -10.105 22.770 1.206 1.00 36.97 206 PRO A CA 1
ATOM 1534 C C . PRO A 1 206 ? -11.599 23.052 1.333 1.00 36.97 206 PRO A C 1
ATOM 1536 O O . PRO A 1 206 ? -12.002 24.081 1.880 1.00 36.97 206 PRO A O 1
ATOM 1539 N N . ALA A 1 207 ? -12.426 22.136 0.824 1.00 32.47 207 ALA A N 1
ATOM 1540 C CA . ALA A 1 207 ? -13.846 22.143 1.134 1.00 32.47 207 ALA A CA 1
ATOM 1541 C C . ALA A 1 207 ? -13.993 22.281 2.663 1.00 32.47 207 ALA A C 1
ATOM 1543 O O . ALA A 1 207 ? -13.241 21.618 3.391 1.00 32.47 207 ALA A O 1
ATOM 1544 N N . PRO A 1 208 ? -14.902 23.135 3.166 1.00 32.59 208 PRO A N 1
ATOM 1545 C CA . PRO A 1 208 ? -15.048 23.397 4.591 1.00 32.59 208 PRO A CA 1
ATOM 1546 C C . PRO A 1 208 ? -15.642 22.161 5.278 1.00 32.59 208 PRO A C 1
ATOM 1548 O O . PRO A 1 208 ? -16.840 22.066 5.519 1.00 32.59 208 PRO A O 1
ATOM 1551 N N . GLY A 1 209 ? -14.793 21.173 5.545 1.00 37.41 209 GLY A N 1
ATOM 1552 C CA . GLY A 1 209 ? -15.053 20.076 6.462 1.00 37.41 209 GLY A CA 1
ATOM 1553 C C . GLY A 1 209 ? -14.588 20.472 7.866 1.00 37.41 209 GLY A C 1
ATOM 1554 O O . GLY A 1 209 ? -13.593 21.192 7.991 1.00 37.41 209 GLY A O 1
ATOM 1555 N N . PRO A 1 210 ? -15.289 20.039 8.926 1.00 39.22 210 PRO A N 1
ATOM 1556 C CA . PRO A 1 210 ? -14.972 20.426 10.294 1.00 39.22 210 PRO A CA 1
ATOM 1557 C C . PRO A 1 210 ? -13.530 20.050 10.672 1.00 39.22 210 PRO A C 1
ATOM 1559 O O . PRO A 1 210 ? -13.009 18.999 10.303 1.00 39.22 210 PRO A O 1
ATOM 1562 N N . SER A 1 211 ? -12.878 20.951 11.400 1.00 40.88 211 SER A N 1
ATOM 1563 C CA . SER A 1 211 ? -11.444 20.995 11.698 1.00 40.88 211 SER A CA 1
ATOM 1564 C C . SER A 1 211 ? -10.971 19.997 12.769 1.00 40.88 211 SER A C 1
ATOM 1566 O O . SER A 1 211 ? -10.159 20.364 13.616 1.00 40.88 211 SER A O 1
ATOM 1568 N N . PHE A 1 212 ? -11.472 18.760 12.788 1.00 53.16 212 PHE A N 1
ATOM 1569 C CA . PHE A 1 212 ? -11.083 17.792 13.820 1.00 53.16 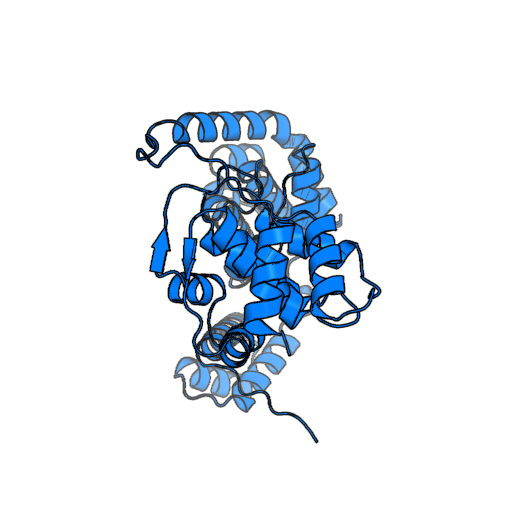212 PHE A CA 1
ATOM 1570 C C . PHE A 1 212 ? -9.968 16.855 13.337 1.00 53.16 212 PHE A C 1
ATOM 1572 O O . PHE A 1 212 ? -10.075 16.229 12.284 1.00 53.16 212 PHE A O 1
ATOM 1579 N N . SER A 1 213 ? -8.890 16.762 14.119 1.00 72.38 213 SER A N 1
ATOM 1580 C CA . SER A 1 213 ? -7.897 15.688 14.028 1.00 72.38 213 SER A CA 1
ATOM 1581 C C . SER A 1 213 ? -8.519 14.389 14.542 1.00 72.38 213 SER A C 1
ATOM 1583 O O . SER A 1 213 ? -9.050 14.389 15.654 1.00 72.38 213 SER A O 1
ATOM 1585 N N . TYR A 1 214 ? -8.459 13.298 13.775 1.00 82.38 214 TYR A N 1
ATOM 1586 C CA . TYR A 1 214 ? -8.937 12.000 14.253 1.00 82.38 214 TYR A CA 1
ATOM 1587 C C . TYR A 1 214 ? -8.162 11.550 15.503 1.00 82.38 214 TYR A C 1
ATOM 1589 O O . TYR A 1 214 ? -6.951 11.756 15.606 1.00 82.38 214 TYR A O 1
ATOM 1597 N N . GLN A 1 215 ? -8.858 10.922 16.450 1.00 89.31 215 GLN A N 1
ATOM 1598 C CA . GLN A 1 215 ? -8.262 10.234 17.590 1.00 89.31 215 GLN A CA 1
ATOM 1599 C C . GLN A 1 215 ? -7.935 8.793 17.186 1.00 89.31 215 GLN A C 1
ATOM 1601 O O . GLN A 1 215 ? -8.821 8.011 16.841 1.00 89.31 215 GLN A O 1
ATOM 1606 N N . TYR A 1 216 ? -6.654 8.445 17.213 1.00 90.88 216 TYR A N 1
ATOM 1607 C CA . TYR A 1 216 ? -6.147 7.153 16.752 1.00 90.88 216 TYR A CA 1
ATOM 1608 C C . TYR A 1 216 ? -5.808 6.213 17.919 1.00 90.88 216 TYR A C 1
ATOM 1610 O O . TYR A 1 216 ? -5.517 6.670 19.026 1.00 90.88 216 TYR A O 1
ATOM 1618 N N . LEU A 1 217 ? -5.803 4.901 17.658 1.00 92.25 217 LEU A N 1
ATOM 1619 C CA . LEU A 1 217 ? -5.464 3.871 18.647 1.00 92.25 217 LEU A CA 1
ATOM 1620 C C . LEU A 1 217 ? -3.961 3.620 18.713 1.00 92.25 217 LEU A C 1
ATOM 1622 O O . LEU A 1 217 ? -3.361 3.279 17.696 1.00 92.25 217 LEU A O 1
ATOM 1626 N N . THR A 1 218 ? -3.382 3.694 19.911 1.00 92.44 218 THR A N 1
ATOM 1627 C CA . THR A 1 218 ? -1.965 3.372 20.137 1.00 92.44 218 THR A CA 1
ATOM 1628 C C . THR A 1 218 ? -1.687 1.879 20.127 1.00 92.44 218 THR A C 1
ATOM 1630 O O . THR A 1 218 ? -2.570 1.057 20.368 1.00 92.44 218 THR A O 1
ATOM 1633 N N . LEU A 1 219 ? -0.414 1.522 19.924 1.00 93.56 219 LEU A N 1
ATOM 1634 C CA . LEU A 1 219 ? 0.091 0.164 20.154 1.00 93.56 219 LEU A CA 1
ATOM 1635 C C . LEU A 1 219 ? -0.359 -0.381 21.517 1.00 93.56 219 LEU A C 1
ATOM 1637 O O . LEU A 1 219 ? -0.805 -1.520 21.623 1.00 93.56 219 LEU A O 1
ATOM 1641 N N . GLN A 1 220 ? -0.292 0.461 22.553 1.00 95.50 220 GLN A N 1
ATOM 1642 C CA . GLN A 1 220 ? -0.700 0.099 23.908 1.00 95.50 220 GLN A CA 1
ATOM 1643 C C . GLN A 1 220 ? -2.209 -0.131 24.018 1.00 95.50 220 GLN A C 1
ATOM 1645 O O . GLN A 1 220 ? -2.633 -1.008 24.768 1.00 95.50 220 GLN A O 1
ATOM 1650 N N . ASP A 1 221 ? -3.021 0.611 23.262 1.00 97.06 221 ASP A N 1
ATOM 1651 C CA . ASP A 1 221 ? -4.465 0.381 23.206 1.00 97.06 221 ASP A CA 1
ATOM 1652 C C . ASP A 1 221 ? -4.781 -0.944 22.516 1.00 97.06 221 ASP A C 1
ATOM 1654 O O . ASP A 1 221 ? -5.604 -1.697 23.021 1.00 97.06 221 ASP A O 1
ATOM 1658 N N . LEU A 1 222 ? -4.090 -1.292 21.425 1.00 97.81 222 LEU A N 1
ATOM 1659 C CA . LEU A 1 222 ? -4.293 -2.571 2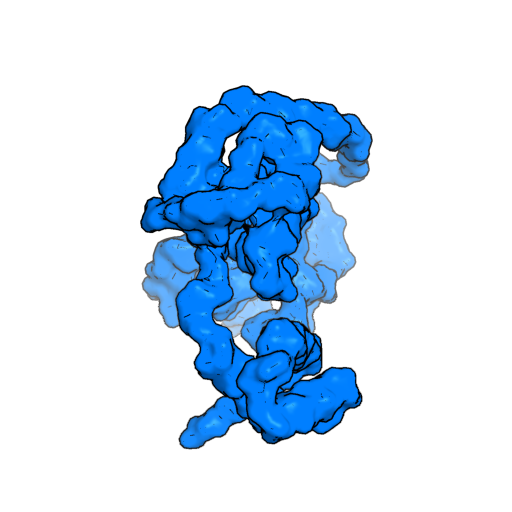0.732 1.00 97.81 222 LEU A CA 1
ATOM 1660 C C . LEU A 1 222 ? -3.869 -3.782 21.577 1.00 97.81 222 LEU A C 1
ATOM 1662 O O . LEU A 1 222 ? -4.586 -4.784 21.608 1.00 97.81 222 LEU A O 1
ATOM 1666 N N . ILE A 1 223 ? -2.740 -3.692 22.293 1.00 97.62 223 ILE A N 1
ATOM 1667 C CA . ILE A 1 223 ? -2.288 -4.736 23.235 1.00 97.62 223 ILE A CA 1
ATOM 1668 C C . ILE A 1 223 ? -3.307 -4.910 24.362 1.00 97.62 223 ILE A C 1
ATOM 1670 O O . ILE A 1 223 ? -3.659 -6.039 24.724 1.00 97.62 223 ILE A O 1
ATOM 1674 N N . TRP A 1 224 ? -3.797 -3.794 24.906 1.00 98.00 224 TRP A N 1
ATOM 1675 C CA . TRP A 1 224 ? -4.801 -3.809 25.962 1.00 98.00 224 TRP A CA 1
ATOM 1676 C C . TRP A 1 224 ? -6.125 -4.403 25.460 1.00 98.00 224 TRP A C 1
ATOM 1678 O O . TRP A 1 224 ? -6.618 -5.354 26.057 1.00 98.00 224 TRP A O 1
ATOM 1688 N N . ILE A 1 225 ? -6.628 -3.957 24.301 1.00 98.06 225 ILE A N 1
ATOM 1689 C CA . ILE A 1 225 ? -7.829 -4.500 23.644 1.00 98.06 225 ILE A CA 1
ATOM 1690 C C . ILE A 1 225 ? -7.714 -6.014 23.450 1.00 98.06 225 ILE A C 1
ATOM 1692 O O . ILE A 1 225 ? -8.658 -6.740 23.747 1.00 98.06 225 ILE A O 1
ATOM 1696 N N . ASN A 1 226 ? -6.578 -6.515 22.951 1.00 98.44 226 ASN A N 1
ATOM 1697 C CA . ASN A 1 226 ? -6.379 -7.955 22.778 1.00 98.44 226 ASN A CA 1
ATOM 1698 C C . ASN A 1 226 ? -6.441 -8.706 24.115 1.00 98.44 226 ASN A C 1
ATOM 1700 O O . ASN A 1 226 ? -7.090 -9.752 24.203 1.00 98.44 226 ASN A O 1
ATOM 1704 N N . SER A 1 227 ? -5.796 -8.162 25.148 1.00 97.81 227 SER A N 1
ATOM 1705 C CA . SER A 1 227 ? -5.764 -8.780 26.473 1.00 97.81 227 SER A CA 1
ATOM 1706 C C . SER A 1 227 ? -7.161 -8.869 27.086 1.00 97.81 227 SER A C 1
ATOM 1708 O O . SER A 1 227 ? -7.561 -9.944 27.531 1.00 97.81 227 SER A O 1
ATOM 1710 N N . GLU A 1 228 ? -7.939 -7.787 27.026 1.00 97.56 228 GLU A N 1
ATOM 1711 C CA . GLU A 1 228 ? -9.315 -7.758 27.536 1.00 97.56 228 GLU A CA 1
ATOM 1712 C C . GLU A 1 228 ? -10.251 -8.645 26.704 1.00 97.56 228 GLU A C 1
ATOM 1714 O O . GLU A 1 228 ? -10.979 -9.472 27.248 1.00 97.56 228 GLU A O 1
ATOM 1719 N N . ALA A 1 229 ? -10.182 -8.571 25.369 1.00 96.19 229 ALA A N 1
ATOM 1720 C CA . ALA A 1 229 ? -11.055 -9.347 24.484 1.00 96.19 229 ALA A CA 1
ATOM 1721 C C . ALA A 1 229 ? -10.803 -10.867 24.542 1.00 96.19 229 ALA A C 1
ATOM 1723 O O . ALA A 1 229 ? -11.636 -11.661 24.087 1.00 96.19 229 ALA A O 1
ATOM 1724 N N . THR A 1 230 ? -9.644 -11.291 25.049 1.00 96.38 230 THR A N 1
ATOM 1725 C CA . THR A 1 230 ? -9.292 -12.709 25.226 1.00 96.38 230 THR A CA 1
ATOM 1726 C C . THR A 1 230 ? -9.275 -13.157 26.687 1.00 96.38 230 THR A C 1
ATOM 1728 O O . THR A 1 230 ? -9.197 -14.359 26.939 1.00 96.38 230 THR A O 1
ATOM 1731 N N . GLY A 1 231 ? -9.358 -12.228 27.645 1.00 96.19 231 GLY A N 1
ATOM 1732 C CA . GLY A 1 231 ? -9.244 -12.501 29.079 1.00 96.19 231 GLY A CA 1
ATOM 1733 C C . GLY A 1 231 ? -7.844 -12.938 29.532 1.00 96.19 231 GLY A C 1
ATOM 1734 O O . GLY A 1 231 ? -7.707 -13.521 30.608 1.00 96.19 231 GLY A O 1
ATOM 1735 N N . ARG A 1 232 ? -6.802 -12.725 28.714 1.00 95.12 232 ARG A N 1
ATOM 1736 C CA . ARG A 1 232 ? -5.412 -13.113 29.014 1.00 95.12 232 ARG A CA 1
ATOM 1737 C C . ARG A 1 232 ? -4.404 -12.293 28.215 1.00 95.12 232 ARG A C 1
ATOM 1739 O O . ARG A 1 232 ? -4.671 -11.897 27.090 1.00 95.12 232 ARG A O 1
ATOM 1746 N N . THR A 1 233 ? -3.197 -12.122 28.744 1.00 95.38 233 THR A N 1
ATOM 1747 C CA . THR A 1 233 ? -2.084 -11.560 27.965 1.00 95.38 233 THR A CA 1
ATOM 1748 C C . THR A 1 233 ? -1.616 -12.569 26.915 1.00 95.38 233 THR A C 1
ATOM 1750 O O . THR A 1 233 ? -1.269 -13.701 27.260 1.00 95.38 233 THR A O 1
ATOM 1753 N N . ASN A 1 234 ? -1.566 -12.160 25.647 1.00 95.00 234 ASN A N 1
ATOM 1754 C CA . ASN A 1 234 ? -0.991 -12.958 24.563 1.00 95.00 234 ASN A CA 1
ATOM 1755 C C . ASN A 1 234 ? 0.383 -12.409 24.161 1.00 95.00 234 ASN A C 1
ATOM 1757 O O . ASN A 1 234 ? 0.639 -11.209 24.257 1.00 95.00 234 ASN A O 1
ATOM 1761 N N . SER A 1 235 ? 1.268 -13.284 23.679 1.00 95.88 235 SER A N 1
ATOM 1762 C CA . SER A 1 235 ? 2.485 -12.839 22.996 1.00 95.88 235 SER A CA 1
ATOM 1763 C C . SER A 1 235 ? 2.120 -12.124 21.698 1.00 95.88 235 SER A C 1
ATOM 1765 O O . SER A 1 235 ? 1.142 -12.500 21.043 1.00 95.88 235 SER A O 1
ATOM 1767 N N . TYR A 1 236 ? 2.928 -11.149 21.299 1.00 97.06 236 TYR A N 1
ATOM 1768 C CA . TYR A 1 236 ? 2.762 -10.440 20.038 1.00 97.06 236 TYR A CA 1
ATOM 1769 C C . TYR A 1 236 ? 4.102 -10.242 19.330 1.00 97.06 236 TYR A C 1
ATOM 1771 O O . TYR A 1 236 ? 5.158 -10.249 19.964 1.00 97.06 236 TYR A O 1
ATOM 1779 N N . GLU A 1 237 ? 4.038 -10.100 18.013 1.00 93.88 237 GLU A N 1
ATOM 1780 C CA . GLU A 1 237 ? 5.158 -9.752 17.144 1.00 93.88 237 GLU A CA 1
ATOM 1781 C C . GLU A 1 237 ? 5.126 -8.229 16.947 1.00 93.88 237 GLU A C 1
ATOM 1783 O O . GLU A 1 237 ? 4.102 -7.677 16.536 1.00 93.88 237 GLU A O 1
ATOM 1788 N N . PHE A 1 238 ? 6.189 -7.541 17.375 1.00 89.25 238 PHE A N 1
ATOM 1789 C CA . PHE A 1 238 ? 6.188 -6.080 17.480 1.00 89.25 238 PHE A CA 1
ATOM 1790 C C . PHE A 1 238 ? 6.085 -5.427 16.102 1.00 89.25 238 PHE A C 1
ATOM 1792 O O . PHE A 1 238 ? 5.255 -4.534 15.940 1.00 89.25 238 PHE A O 1
ATOM 1799 N N . ASP A 1 239 ? 6.845 -5.916 15.120 1.00 84.81 239 ASP A N 1
ATOM 1800 C CA . ASP A 1 239 ? 6.909 -5.313 13.787 1.00 84.81 239 ASP A CA 1
ATOM 1801 C C . ASP A 1 239 ? 5.548 -5.445 13.080 1.00 84.81 239 ASP A C 1
ATOM 1803 O O . ASP A 1 239 ? 5.009 -4.473 12.551 1.00 84.81 239 ASP A O 1
ATOM 1807 N N . ALA A 1 240 ? 4.914 -6.621 13.153 1.00 86.06 240 ALA A N 1
ATOM 1808 C CA . ALA A 1 240 ? 3.564 -6.835 12.635 1.00 86.06 240 ALA A CA 1
ATOM 1809 C C . ALA A 1 240 ? 2.507 -5.962 13.327 1.00 86.06 240 ALA A C 1
ATOM 1811 O O . ALA A 1 240 ? 1.568 -5.499 12.675 1.00 86.06 240 ALA A O 1
ATOM 1812 N N . LEU A 1 241 ? 2.609 -5.761 14.646 1.00 93.31 241 LEU A N 1
ATOM 1813 C CA . LEU A 1 241 ? 1.647 -4.944 15.387 1.00 93.31 241 LEU A CA 1
ATOM 1814 C C . LEU A 1 241 ? 1.803 -3.457 15.056 1.00 93.31 241 LEU A C 1
ATOM 1816 O O . LEU A 1 241 ? 0.797 -2.767 14.878 1.00 93.31 241 LEU A O 1
ATOM 1820 N N . GLU A 1 242 ? 3.046 -2.985 14.967 1.00 87.38 242 GLU A N 1
ATOM 1821 C CA . GLU A 1 242 ? 3.382 -1.630 14.539 1.00 87.38 242 GLU A CA 1
ATOM 1822 C C . GLU A 1 242 ? 2.858 -1.359 13.136 1.00 87.38 242 GLU A C 1
ATOM 1824 O O . GLU A 1 242 ? 2.141 -0.379 12.955 1.00 87.38 242 GLU A O 1
ATOM 1829 N N . GLU A 1 243 ? 3.067 -2.277 12.193 1.00 83.31 243 GLU A N 1
ATOM 1830 C CA . GLU A 1 243 ? 2.529 -2.172 10.835 1.00 83.31 243 GLU A CA 1
ATOM 1831 C C . GLU A 1 243 ? 0.987 -2.116 10.818 1.00 83.31 243 GLU A C 1
ATOM 1833 O O . GLU A 1 243 ? 0.391 -1.334 10.078 1.00 83.31 243 GLU A O 1
ATOM 1838 N N . CYS A 1 244 ? 0.299 -2.897 11.661 1.00 91.62 244 CYS A N 1
ATOM 1839 C CA . CYS A 1 244 ? -1.164 -2.828 11.758 1.00 91.62 244 CYS A CA 1
ATOM 1840 C C . CYS A 1 244 ? -1.633 -1.471 12.303 1.00 91.62 244 CYS A C 1
ATOM 1842 O O . CYS A 1 244 ? -2.529 -0.848 11.731 1.00 91.62 244 CYS A O 1
ATOM 1844 N N . ALA A 1 245 ? -1.031 -1.008 13.404 1.00 88.94 245 ALA A N 1
ATOM 1845 C CA . ALA A 1 245 ? -1.357 0.275 14.023 1.00 88.94 245 ALA A CA 1
ATOM 1846 C C . ALA A 1 245 ? -1.051 1.445 13.080 1.00 88.94 245 ALA A C 1
ATOM 1848 O O . ALA A 1 245 ? -1.823 2.401 13.000 1.00 88.94 245 ALA A O 1
ATOM 1849 N N . PHE A 1 246 ? 0.038 1.337 12.320 1.00 85.94 246 PHE A N 1
ATOM 1850 C CA . PHE A 1 246 ? 0.492 2.322 11.352 1.00 85.94 246 PHE A CA 1
ATOM 1851 C C . PHE A 1 246 ? -0.606 2.711 10.346 1.00 85.94 246 PHE A C 1
ATOM 1853 O O . PHE A 1 246 ? -0.787 3.897 10.054 1.00 85.94 246 PHE A O 1
ATOM 1860 N N . PHE A 1 247 ? -1.423 1.753 9.892 1.00 85.00 247 PHE A N 1
ATOM 1861 C CA . PHE A 1 247 ? -2.536 2.024 8.974 1.00 85.00 247 PHE A CA 1
ATOM 1862 C C . PHE A 1 247 ? -3.645 2.914 9.550 1.00 85.00 247 PHE A C 1
ATOM 1864 O O . PHE A 1 247 ? -4.370 3.535 8.771 1.00 85.00 247 PHE A O 1
ATOM 1871 N N . LEU A 1 248 ? -3.784 3.016 10.877 1.00 83.44 248 LEU A N 1
ATOM 1872 C CA . LEU A 1 248 ? -4.709 3.975 11.487 1.00 83.44 248 LEU A CA 1
ATOM 1873 C C . LEU A 1 248 ? -4.164 5.396 11.391 1.00 83.44 248 LEU A C 1
ATOM 1875 O O . LEU A 1 248 ? -4.918 6.308 11.085 1.00 83.44 248 LEU A O 1
ATOM 1879 N N . TYR A 1 249 ? -2.865 5.579 11.615 1.00 76.25 249 TYR A N 1
ATOM 1880 C CA . TYR A 1 249 ? -2.255 6.900 11.749 1.00 76.25 249 TYR A CA 1
ATOM 1881 C C . TYR A 1 249 ? -2.015 7.634 10.435 1.00 76.25 249 TYR A C 1
ATOM 1883 O O . TYR A 1 249 ? -1.956 8.856 10.476 1.00 76.25 249 TYR A O 1
ATOM 1891 N N . GLY A 1 250 ? -1.876 6.910 9.315 1.00 56.16 250 GLY A N 1
ATOM 1892 C CA . GLY A 1 250 ? -1.702 7.426 7.951 1.00 56.16 250 GLY A CA 1
ATOM 1893 C C . GLY A 1 250 ? -0.789 8.654 7.822 1.00 56.16 250 GLY A C 1
ATOM 1894 O O . GLY A 1 250 ? -1.226 9.776 8.046 1.00 56.16 250 GLY A O 1
ATOM 1895 N N . TYR A 1 251 ? 0.457 8.489 7.370 1.00 43.56 251 TYR A N 1
ATOM 1896 C CA . TYR A 1 251 ? 1.335 9.640 7.103 1.00 43.56 251 TYR A CA 1
ATOM 1897 C C . TYR A 1 251 ? 0.723 10.592 6.046 1.00 43.56 251 TYR A C 1
ATOM 1899 O O . TYR A 1 251 ? 0.485 10.183 4.909 1.00 43.56 251 TYR A O 1
ATOM 1907 N N . GLY A 1 252 ? 0.493 11.864 6.410 1.00 47.81 252 GLY A N 1
ATOM 1908 C CA . GLY A 1 252 ? 0.080 12.955 5.508 1.00 47.81 252 GLY A CA 1
ATOM 1909 C C . GLY A 1 252 ? -1.254 13.638 5.856 1.00 47.81 252 GLY A C 1
ATOM 1910 O O . GLY A 1 252 ? -1.867 13.370 6.882 1.00 47.81 252 GLY A O 1
ATOM 1911 N N . GLU A 1 253 ? -1.738 14.519 4.971 1.00 46.22 253 GLU A N 1
ATOM 1912 C CA . GLU A 1 253 ? -3.064 15.170 5.069 1.00 46.22 253 GLU A CA 1
ATOM 1913 C C . GLU A 1 253 ? -4.236 14.233 4.700 1.00 46.22 253 GLU A C 1
ATOM 1915 O O . GLU A 1 253 ? -5.357 14.687 4.454 1.00 46.22 253 GLU A O 1
ATOM 1920 N N . SER A 1 254 ? -4.003 12.917 4.615 1.00 55.44 254 SER A N 1
ATOM 1921 C CA . SER A 1 254 ? -5.023 11.956 4.195 1.00 55.44 254 SER A CA 1
ATOM 1922 C C . SER A 1 254 ? -6.113 11.834 5.261 1.00 55.44 254 SER A C 1
ATOM 1924 O O . SER A 1 254 ? -5.975 11.119 6.248 1.00 55.44 254 SER A O 1
ATOM 1926 N N . LYS A 1 255 ? -7.230 12.529 5.038 1.00 69.38 255 LYS A N 1
ATOM 1927 C CA . LYS A 1 255 ? -8.434 12.494 5.885 1.00 69.38 255 LYS A CA 1
ATOM 1928 C C . LYS A 1 255 ? -9.377 11.326 5.549 1.00 69.38 255 LYS A C 1
ATOM 1930 O O . LYS A 1 255 ? -10.530 11.330 5.991 1.00 69.38 255 LYS A O 1
ATOM 1935 N N . ASP A 1 256 ? -8.924 10.345 4.760 1.00 86.00 256 ASP A N 1
ATOM 1936 C CA . ASP A 1 256 ? -9.726 9.182 4.356 1.00 86.00 256 ASP A CA 1
ATOM 1937 C C . ASP A 1 256 ? -9.761 8.116 5.462 1.00 86.00 256 ASP A C 1
ATOM 1939 O O . ASP A 1 256 ? -9.090 7.080 5.404 1.00 86.00 256 ASP A O 1
ATOM 1943 N N . TRP A 1 257 ? -10.589 8.385 6.473 1.00 89.75 257 TRP A N 1
ATOM 1944 C CA . TRP A 1 257 ? -10.841 7.499 7.612 1.00 89.75 257 TRP A CA 1
ATOM 1945 C C . TRP A 1 257 ? -11.227 6.081 7.182 1.00 89.75 257 TRP A C 1
ATOM 1947 O O . TRP A 1 257 ? -10.875 5.110 7.846 1.00 89.75 257 TRP A O 1
ATOM 1957 N N . ALA A 1 258 ? -11.938 5.934 6.061 1.00 91.88 258 ALA A N 1
ATOM 1958 C CA . ALA A 1 258 ? -12.418 4.640 5.602 1.00 91.88 258 ALA A CA 1
ATOM 1959 C C . ALA A 1 258 ? -11.285 3.802 5.008 1.00 91.88 258 ALA A C 1
ATOM 1961 O O . ALA A 1 258 ? -11.277 2.575 5.158 1.00 91.88 258 ALA A O 1
ATOM 1962 N N . LYS A 1 259 ? -10.330 4.444 4.320 1.00 89.38 259 LYS A N 1
ATOM 1963 C CA . LYS A 1 259 ? -9.109 3.778 3.855 1.00 89.38 259 LYS A CA 1
ATOM 1964 C C . LYS A 1 259 ? -8.279 3.312 5.051 1.00 89.38 259 LYS A C 1
ATOM 1966 O O . LYS A 1 259 ? -7.977 2.123 5.108 1.00 89.38 259 LYS A O 1
ATOM 1971 N N . GLN A 1 260 ? -8.024 4.196 6.017 1.00 92.00 260 GLN A N 1
ATOM 1972 C CA . GLN A 1 260 ? -7.273 3.889 7.244 1.00 92.00 260 GLN A CA 1
ATOM 1973 C C . GLN A 1 260 ? -7.898 2.719 8.020 1.00 92.00 260 GLN A C 1
ATOM 1975 O O . GLN A 1 260 ? -7.271 1.680 8.225 1.00 92.00 260 GLN A O 1
ATOM 1980 N N . ALA A 1 261 ? -9.183 2.836 8.357 1.00 95.44 261 ALA A N 1
ATOM 1981 C CA . ALA A 1 261 ? -9.942 1.815 9.072 1.00 95.44 261 ALA A CA 1
ATOM 1982 C C . ALA A 1 261 ? -9.986 0.471 8.322 1.00 95.44 261 ALA A C 1
ATOM 1984 O O . ALA A 1 261 ? -9.811 -0.594 8.914 1.00 95.44 261 ALA A O 1
ATOM 1985 N N . GLY A 1 262 ? -10.184 0.506 7.000 1.00 95.19 262 GLY A N 1
ATOM 1986 C CA . GLY A 1 262 ? -10.177 -0.695 6.168 1.00 95.19 262 GLY A CA 1
ATOM 1987 C C . GLY A 1 262 ? -8.812 -1.386 6.140 1.00 95.19 262 GLY A C 1
ATOM 1988 O O . GLY A 1 262 ? -8.739 -2.608 6.272 1.00 95.19 262 GLY A O 1
ATOM 1989 N N . GLN A 1 263 ? -7.731 -0.619 5.986 1.00 92.00 263 GLN A N 1
ATOM 1990 C CA . GLN A 1 263 ? -6.367 -1.150 5.975 1.00 92.00 263 GLN A CA 1
ATOM 1991 C C . GLN A 1 263 ? -5.968 -1.720 7.338 1.00 92.00 263 GLN A C 1
ATOM 1993 O O . GLN A 1 263 ? -5.377 -2.796 7.383 1.00 92.00 263 GLN A O 1
ATOM 1998 N N . PHE A 1 264 ? -6.357 -1.073 8.439 1.00 96.31 264 PHE A N 1
ATOM 1999 C CA . PHE A 1 264 ? -6.154 -1.584 9.796 1.00 96.31 264 PHE A CA 1
ATOM 2000 C C . PHE A 1 264 ? -6.782 -2.974 9.994 1.00 96.31 264 PHE A C 1
ATOM 2002 O O . PHE A 1 264 ? -6.113 -3.913 10.430 1.00 96.31 264 PHE A O 1
ATOM 2009 N N . VAL A 1 265 ? -8.054 -3.147 9.619 1.00 97.81 265 VAL A N 1
ATOM 2010 C CA . VAL A 1 265 ? -8.737 -4.447 9.751 1.00 97.81 265 VAL A CA 1
ATOM 2011 C C . VAL A 1 265 ? -8.061 -5.498 8.875 1.00 97.81 265 VAL A C 1
ATOM 2013 O O . VAL A 1 265 ? -7.775 -6.602 9.335 1.00 97.81 265 VAL A O 1
ATOM 2016 N N . ALA A 1 266 ? -7.783 -5.164 7.613 1.00 95.88 266 ALA A N 1
ATOM 2017 C CA . ALA A 1 266 ? -7.193 -6.104 6.668 1.00 95.88 266 ALA A CA 1
ATOM 2018 C C . ALA A 1 266 ? -5.783 -6.550 7.079 1.00 95.88 266 ALA A C 1
ATOM 2020 O O . ALA A 1 266 ? -5.488 -7.743 7.028 1.00 95.88 266 ALA A O 1
ATOM 2021 N N . SER A 1 267 ? -4.936 -5.612 7.508 1.00 93.31 267 SER A N 1
ATOM 2022 C CA . SER A 1 267 ? -3.577 -5.896 7.982 1.00 93.31 267 SER A CA 1
ATOM 2023 C C . SER A 1 267 ? -3.595 -6.731 9.259 1.00 93.31 267 SER A C 1
ATOM 2025 O O . SER A 1 267 ? -2.911 -7.748 9.315 1.00 93.31 267 SER A O 1
ATOM 2027 N N . THR A 1 268 ? -4.461 -6.414 10.227 1.00 97.69 268 THR A N 1
ATOM 2028 C CA . THR A 1 268 ? -4.580 -7.191 11.474 1.00 97.69 268 THR A CA 1
ATOM 2029 C C . THR A 1 268 ? -5.016 -8.636 11.205 1.00 97.69 268 THR A C 1
ATOM 2031 O O . THR A 1 268 ? -4.497 -9.577 11.809 1.00 97.69 268 THR A O 1
ATOM 2034 N N . LEU A 1 269 ? -5.942 -8.844 10.261 1.00 97.06 269 LEU A N 1
ATOM 2035 C CA . LEU A 1 269 ? -6.383 -10.181 9.849 1.00 97.06 269 LEU A CA 1
ATOM 2036 C C . LEU A 1 269 ? -5.303 -10.959 9.078 1.00 97.06 269 LEU A C 1
ATOM 2038 O O . LEU A 1 269 ? -5.242 -12.188 9.197 1.00 97.06 269 LEU A O 1
ATOM 2042 N N . LEU A 1 270 ? -4.482 -10.257 8.290 1.00 94.19 270 LEU A N 1
ATOM 2043 C CA . LEU A 1 270 ? -3.423 -10.831 7.461 1.00 94.19 270 LEU A CA 1
ATOM 2044 C C . LEU A 1 270 ? -2.178 -11.183 8.279 1.00 94.19 270 LEU A C 1
ATOM 2046 O O . LEU A 1 270 ? -1.733 -12.328 8.240 1.00 94.19 270 LEU A O 1
ATOM 2050 N N . TYR A 1 271 ? -1.627 -10.210 9.004 1.00 92.88 271 TYR A N 1
ATOM 2051 C CA . TYR A 1 271 ? -0.365 -10.344 9.728 1.00 92.88 271 TYR A CA 1
ATOM 2052 C C . TYR A 1 271 ? -0.518 -11.065 11.058 1.00 92.88 271 TYR A C 1
ATOM 2054 O O . TYR A 1 271 ? 0.428 -11.704 11.503 1.00 92.88 271 TYR A O 1
ATOM 2062 N N . ARG A 1 272 ? -1.719 -11.028 11.654 1.00 97.56 272 ARG A N 1
ATOM 2063 C CA . ARG A 1 272 ? -2.032 -11.706 12.918 1.00 97.56 272 ARG A CA 1
ATOM 2064 C C . ARG A 1 272 ? -0.984 -11.402 14.001 1.00 97.56 272 ARG A C 1
ATOM 2066 O O . ARG A 1 272 ? -0.314 -12.322 14.468 1.00 97.56 272 ARG A O 1
ATOM 2073 N N . PRO A 1 273 ? -0.837 -10.126 14.399 1.00 97.00 273 PRO A N 1
ATOM 2074 C CA . PRO A 1 273 ? 0.249 -9.703 15.278 1.00 97.00 273 PRO A CA 1
ATOM 2075 C C . PRO A 1 273 ? 0.246 -10.376 16.658 1.00 97.00 273 PRO A C 1
ATOM 2077 O O . PRO A 1 273 ? 1.279 -10.396 17.314 1.00 97.00 273 PRO A O 1
ATOM 2080 N N . PHE A 1 274 ? -0.876 -10.940 17.110 1.00 98.44 274 PHE A N 1
ATOM 2081 C CA . PHE A 1 274 ? -0.991 -11.649 18.386 1.00 98.44 274 PHE A CA 1
ATOM 2082 C C . PHE A 1 274 ? -1.003 -13.171 18.201 1.00 98.44 274 PHE A C 1
ATOM 2084 O O . PHE A 1 274 ? -1.495 -13.690 17.199 1.00 98.44 274 PHE A O 1
ATOM 2091 N N . GLY A 1 275 ? -0.555 -13.915 19.215 1.00 97.31 275 GLY A N 1
ATOM 2092 C CA . GLY A 1 275 ? -0.660 -15.381 19.228 1.00 97.31 275 GLY A CA 1
ATOM 2093 C C . GLY A 1 275 ? -2.109 -15.896 19.192 1.00 97.31 275 GLY A C 1
ATOM 2094 O O . GLY A 1 275 ? -2.360 -16.993 18.697 1.00 97.31 275 GLY A O 1
ATOM 2095 N N . ASP A 1 276 ? -3.062 -15.096 19.677 1.00 98.06 276 ASP A N 1
ATOM 2096 C CA . ASP A 1 276 ? -4.499 -15.381 19.664 1.00 98.06 276 ASP A CA 1
ATOM 2097 C C . ASP A 1 276 ? -5.318 -14.072 19.653 1.00 98.06 276 ASP A C 1
ATOM 2099 O O . ASP A 1 276 ? -4.794 -12.985 19.893 1.00 98.06 276 ASP A O 1
ATOM 2103 N N . GLY A 1 277 ? -6.616 -14.150 19.356 1.00 97.88 277 GLY A N 1
ATOM 2104 C CA . GLY A 1 277 ? -7.542 -13.020 19.475 1.00 97.88 277 GLY A CA 1
ATOM 2105 C C . GLY A 1 277 ? -7.505 -11.995 18.338 1.00 97.88 277 GLY A C 1
ATOM 2106 O O . GLY A 1 277 ? -8.270 -11.039 18.381 1.00 97.88 277 GLY A O 1
ATOM 2107 N N . ASN A 1 278 ? -6.700 -12.193 17.286 1.00 98.38 278 ASN A N 1
ATOM 2108 C CA . ASN A 1 278 ? -6.523 -11.215 16.195 1.00 98.38 278 ASN A CA 1
ATOM 2109 C C . ASN A 1 278 ? -7.832 -10.736 15.553 1.00 98.38 278 ASN A C 1
ATOM 2111 O O . ASN A 1 278 ? -7.977 -9.555 15.262 1.00 98.38 278 ASN A O 1
ATOM 2115 N N . ARG A 1 279 ? -8.807 -11.634 15.350 1.00 98.19 279 ARG A N 1
ATOM 2116 C CA . ARG A 1 279 ? -10.122 -11.266 14.796 1.00 98.19 279 ARG A CA 1
ATOM 2117 C C . ARG A 1 279 ? -10.891 -10.337 15.734 1.00 98.19 279 ARG A C 1
ATOM 2119 O O . ARG A 1 279 ? -11.419 -9.325 15.286 1.00 98.19 279 ARG A O 1
ATOM 2126 N N . ARG A 1 280 ? -10.903 -10.655 17.035 1.00 97.94 280 ARG A N 1
ATOM 2127 C CA . ARG A 1 280 ? -11.541 -9.816 18.058 1.00 97.94 280 ARG A CA 1
ATOM 2128 C C . ARG A 1 280 ? -10.843 -8.466 18.141 1.00 97.94 280 ARG A C 1
ATOM 2130 O O . ARG A 1 280 ? -11.517 -7.448 18.132 1.00 97.94 280 ARG A O 1
ATOM 2137 N N . THR A 1 281 ? -9.511 -8.446 18.127 1.00 98.44 281 THR A N 1
ATOM 2138 C CA . THR A 1 281 ? -8.727 -7.205 18.128 1.00 98.44 281 THR A CA 1
ATOM 2139 C C . THR A 1 281 ? -8.977 -6.357 16.883 1.00 98.44 281 THR A C 1
ATOM 2141 O O . THR A 1 281 ? -9.160 -5.152 17.016 1.00 98.44 281 THR A O 1
ATOM 2144 N N . ALA A 1 282 ? -9.053 -6.961 15.692 1.00 98.19 282 ALA A N 1
ATOM 2145 C CA . ALA A 1 282 ? -9.369 -6.245 14.456 1.00 98.19 282 ALA A CA 1
ATOM 2146 C C . ALA A 1 282 ? -10.763 -5.602 14.518 1.00 98.19 282 ALA A C 1
ATOM 2148 O O . ALA A 1 282 ? -10.917 -4.434 14.169 1.00 98.19 282 ALA A O 1
ATOM 2149 N N . LEU A 1 283 ? -11.770 -6.347 14.993 1.00 98.38 283 LEU A N 1
ATOM 2150 C CA . LEU A 1 283 ? -13.131 -5.833 15.130 1.00 98.38 283 LEU A CA 1
ATOM 2151 C C . LEU A 1 283 ? -13.212 -4.735 16.195 1.00 98.38 283 LEU A C 1
ATOM 2153 O O . LEU A 1 283 ? -13.646 -3.630 15.895 1.00 98.38 283 LEU A O 1
ATOM 2157 N N . ILE A 1 284 ? -12.780 -5.017 17.425 1.00 98.25 284 ILE A N 1
ATOM 2158 C CA . ILE A 1 284 ? -12.885 -4.064 18.536 1.00 98.25 284 ILE A CA 1
ATOM 2159 C C . ILE A 1 284 ? -12.037 -2.823 18.263 1.00 98.25 284 ILE A C 1
ATOM 2161 O O . ILE A 1 284 ? -12.525 -1.719 18.460 1.00 98.25 284 ILE A O 1
ATOM 2165 N N . GLY A 1 285 ? -10.823 -2.965 17.724 1.00 98.00 285 GLY A N 1
ATOM 2166 C CA . GLY A 1 285 ? -9.999 -1.821 17.335 1.00 98.00 285 GLY A CA 1
ATOM 2167 C C . GLY A 1 285 ? -10.672 -0.945 16.272 1.00 98.00 285 GLY A C 1
ATOM 2168 O O . GLY A 1 285 ? -10.732 0.273 16.417 1.00 98.00 285 GLY A O 1
ATOM 2169 N N . LEU A 1 286 ? -11.265 -1.545 15.236 1.00 97.88 286 LEU A N 1
ATOM 2170 C CA . LEU A 1 286 ? -12.010 -0.794 14.225 1.00 97.88 286 LEU A CA 1
ATOM 2171 C C . LEU A 1 286 ? -13.159 -0.013 14.858 1.00 97.88 286 LEU A C 1
ATOM 2173 O O . LEU A 1 286 ? -13.309 1.181 14.610 1.00 97.88 286 LEU A O 1
ATOM 2177 N N . LEU A 1 287 ? -13.983 -0.699 15.647 1.00 97.62 287 L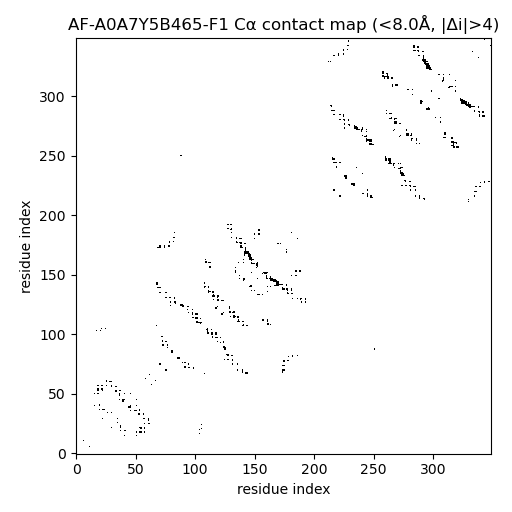EU A N 1
ATOM 2178 C CA . LEU A 1 287 ? -15.175 -0.105 16.234 1.00 97.62 287 LEU A CA 1
ATOM 2179 C C . LEU A 1 287 ? -14.812 0.981 17.250 1.00 97.62 287 LEU A C 1
ATOM 2181 O O . LEU A 1 287 ? -15.439 2.034 17.245 1.00 97.62 287 LEU A O 1
ATOM 2185 N N . SER A 1 288 ? -13.758 0.789 18.044 1.00 97.19 288 SER A N 1
ATOM 2186 C CA . SER A 1 288 ? -13.241 1.825 18.939 1.00 97.19 288 SER A CA 1
ATOM 2187 C C . SER A 1 288 ? -12.781 3.054 18.166 1.00 97.19 288 SER A C 1
ATOM 2189 O O . SER A 1 288 ? -13.166 4.160 18.536 1.00 97.19 288 SER A O 1
ATOM 2191 N N . PHE A 1 289 ? -12.019 2.878 17.078 1.00 95.56 289 PHE A N 1
ATOM 2192 C CA . PHE A 1 289 ? -11.603 3.983 16.208 1.00 95.56 289 PHE A CA 1
ATOM 2193 C C . PHE A 1 289 ? -12.809 4.736 15.632 1.00 95.56 289 PHE A C 1
ATOM 2195 O O . PHE A 1 289 ? -12.833 5.964 15.654 1.00 95.56 289 PHE A O 1
ATOM 2202 N N . LEU A 1 290 ? -13.833 4.027 15.156 1.00 95.44 290 LEU A N 1
ATOM 2203 C CA . LEU A 1 290 ? -15.046 4.651 14.630 1.00 95.44 290 LEU A CA 1
ATOM 2204 C C . LEU A 1 290 ? -15.805 5.424 15.724 1.00 95.44 290 LEU A C 1
ATOM 2206 O O . LEU A 1 290 ? -16.115 6.601 15.542 1.00 95.44 290 LEU A O 1
ATOM 2210 N N . THR A 1 291 ? -16.035 4.813 16.885 1.00 95.56 291 THR A N 1
ATOM 2211 C CA . THR A 1 291 ? -16.803 5.426 17.977 1.00 95.56 291 THR A CA 1
ATOM 2212 C C . THR A 1 291 ? -16.145 6.697 18.515 1.00 95.56 291 THR A C 1
ATOM 2214 O O . THR A 1 291 ? -16.817 7.722 18.635 1.00 95.56 291 THR A O 1
ATOM 2217 N N . VAL A 1 292 ? -14.837 6.684 18.812 1.00 94.12 292 VAL A N 1
ATOM 2218 C CA . VAL A 1 292 ? -14.158 7.883 19.359 1.00 94.12 292 VAL A CA 1
ATOM 2219 C C . VAL A 1 292 ? -14.127 9.040 18.358 1.00 94.12 292 VAL A C 1
ATOM 2221 O O . VAL A 1 292 ? -14.112 10.205 18.743 1.00 94.12 292 VAL A O 1
ATOM 2224 N N . ASN A 1 293 ? -14.216 8.734 17.061 1.00 92.38 293 ASN A N 1
ATOM 2225 C CA . ASN A 1 293 ? -14.290 9.724 15.989 1.00 92.38 293 ASN A CA 1
ATOM 2226 C C . ASN A 1 293 ? -15.728 10.094 15.579 1.00 92.38 293 ASN A C 1
ATOM 2228 O O . ASN A 1 293 ? -15.924 10.744 14.552 1.00 92.38 293 ASN A O 1
ATOM 2232 N N . GLY A 1 294 ? -16.723 9.719 16.391 1.00 93.56 294 GLY A N 1
ATOM 2233 C CA . GLY A 1 294 ? -18.116 10.141 16.238 1.00 93.56 294 GLY A CA 1
ATOM 2234 C C . GLY A 1 294 ? -18.897 9.391 15.157 1.00 93.56 294 GLY A C 1
ATOM 2235 O O . GLY A 1 294 ? -19.972 9.850 14.767 1.00 93.56 294 GLY A O 1
ATOM 2236 N N . PHE A 1 295 ? -18.383 8.269 14.648 1.00 94.69 295 PHE A N 1
ATOM 2237 C CA . PHE A 1 295 ? -19.088 7.456 13.660 1.00 94.69 295 PHE A CA 1
ATOM 2238 C C . PHE A 1 295 ? -20.096 6.520 14.328 1.00 94.69 295 PHE A C 1
ATOM 2240 O O . PHE A 1 295 ? -19.764 5.791 15.260 1.00 94.69 295 PHE A O 1
ATOM 2247 N N . GLU A 1 296 ? -21.309 6.484 13.784 1.00 94.75 296 GLU A N 1
ATOM 2248 C CA . GLU A 1 296 ? -22.315 5.478 14.121 1.00 94.75 296 GLU A CA 1
ATOM 2249 C C . GLU A 1 296 ? -22.256 4.338 13.104 1.00 94.75 296 GLU A C 1
ATOM 2251 O O . GLU A 1 296 ? -22.132 4.574 11.897 1.00 94.75 296 GLU A O 1
ATOM 2256 N N . PHE A 1 297 ? -22.369 3.094 13.565 1.00 96.12 297 PHE A N 1
ATOM 2257 C CA . PHE A 1 297 ? -22.257 1.913 12.713 1.00 96.12 297 PHE A CA 1
ATOM 2258 C C . PHE A 1 297 ? -23.204 0.790 13.134 1.00 96.12 297 PHE A C 1
ATOM 2260 O O . PHE A 1 297 ? -23.683 0.735 14.262 1.00 96.12 297 PHE A O 1
ATOM 2267 N N . GLU A 1 298 ? -23.441 -0.136 12.210 1.00 96.38 298 GLU A N 1
ATOM 2268 C CA . GLU A 1 298 ? -24.234 -1.341 12.436 1.00 96.38 298 GLU A CA 1
ATOM 2269 C C . GLU A 1 298 ? -23.585 -2.524 11.715 1.00 96.38 298 GLU A C 1
ATOM 2271 O O . GLU A 1 298 ? -23.353 -2.471 10.504 1.00 96.38 298 GLU A O 1
ATOM 2276 N N . ILE A 1 299 ? -23.310 -3.601 12.454 1.00 95.00 299 ILE A N 1
ATOM 2277 C CA . ILE A 1 299 ? -22.769 -4.846 11.904 1.00 95.00 299 ILE A CA 1
ATOM 2278 C C . ILE A 1 299 ? -23.683 -6.001 12.330 1.00 95.00 299 ILE A C 1
ATOM 2280 O O . ILE A 1 299 ? -23.552 -6.485 13.452 1.00 95.00 299 ILE A O 1
ATOM 2284 N N . PRO A 1 300 ? -24.607 -6.454 11.460 1.00 87.31 300 PRO A N 1
ATOM 2285 C CA . PRO A 1 300 ? -25.567 -7.500 11.821 1.00 87.31 300 PRO A CA 1
ATOM 2286 C C . PRO A 1 300 ? -24.921 -8.843 12.185 1.00 87.31 300 PRO A C 1
ATOM 2288 O O . PRO A 1 300 ? -25.388 -9.524 13.089 1.00 87.31 300 PRO A O 1
ATOM 2291 N N . ASP A 1 301 ? -23.851 -9.218 11.480 1.00 96.25 301 ASP A N 1
ATOM 2292 C CA . ASP A 1 301 ? -23.077 -10.438 11.730 1.00 96.25 301 ASP A CA 1
ATOM 2293 C C . ASP A 1 301 ? -21.577 -10.115 11.604 1.00 96.25 301 ASP A C 1
ATOM 2295 O O . ASP A 1 301 ? -21.037 -10.066 10.490 1.00 96.25 301 ASP A O 1
ATOM 2299 N N . PRO A 1 302 ? -20.899 -9.821 12.727 1.00 96.31 302 PRO A N 1
ATOM 2300 C CA . PRO A 1 302 ? -19.496 -9.421 12.714 1.00 96.31 302 PRO A CA 1
ATOM 2301 C C . PRO A 1 302 ? -18.541 -10.499 12.218 1.00 96.31 302 PRO A C 1
ATOM 2303 O O . PRO A 1 302 ? -17.559 -10.175 11.546 1.00 96.31 302 PRO A O 1
ATOM 2306 N N . ASP A 1 303 ? -18.820 -11.770 12.501 1.00 96.31 303 ASP A N 1
ATOM 2307 C CA . A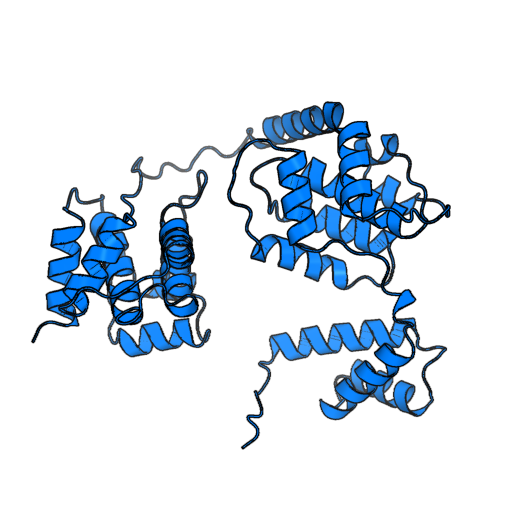SP A 1 303 ? -17.949 -12.865 12.086 1.00 96.31 303 ASP A CA 1
ATOM 2308 C C . ASP A 1 303 ? -18.029 -13.091 10.578 1.00 96.31 303 ASP A C 1
ATOM 2310 O O . ASP A 1 303 ? -16.989 -13.171 9.914 1.00 96.31 303 ASP A O 1
ATOM 2314 N N . ALA A 1 304 ? -19.242 -13.100 10.017 1.00 97.50 304 ALA A N 1
ATOM 2315 C CA . ALA A 1 304 ? -19.426 -13.178 8.572 1.00 97.50 304 ALA A CA 1
ATOM 2316 C C . ALA A 1 304 ? -18.837 -11.950 7.859 1.00 97.50 304 ALA A C 1
ATOM 2318 O O . ALA A 1 304 ? -18.254 -12.075 6.777 1.00 97.50 304 ALA A O 1
ATOM 2319 N N . TRP A 1 305 ? -18.954 -10.764 8.462 1.00 97.75 305 TRP A N 1
ATOM 2320 C CA . TRP A 1 305 ? -18.369 -9.534 7.930 1.00 97.75 305 TRP A CA 1
ATOM 2321 C C . TRP A 1 305 ? -16.833 -9.605 7.883 1.00 97.75 305 TRP A C 1
ATOM 2323 O O . TRP A 1 305 ? -16.237 -9.355 6.831 1.00 97.75 305 TRP A O 1
ATOM 2333 N N . LEU A 1 306 ? -16.184 -10.034 8.971 1.00 98.00 306 LEU A N 1
ATOM 2334 C CA . LEU A 1 306 ? -14.731 -10.242 9.010 1.00 98.00 306 LEU A CA 1
ATOM 2335 C C . LEU A 1 306 ? -14.279 -11.320 8.018 1.00 98.00 306 LEU A C 1
ATOM 2337 O O . LEU A 1 306 ? -13.244 -11.159 7.368 1.00 98.00 306 LEU A O 1
ATOM 2341 N N . ASP A 1 307 ? -15.052 -12.397 7.853 1.00 97.81 307 ASP A N 1
ATOM 2342 C CA . ASP A 1 307 ? -14.743 -13.465 6.897 1.00 97.81 307 ASP A CA 1
ATOM 2343 C C . ASP A 1 307 ? -14.718 -12.974 5.452 1.00 97.81 307 ASP A C 1
ATOM 2345 O O . ASP A 1 307 ? -13.843 -13.375 4.681 1.00 97.81 307 ASP A O 1
ATOM 2349 N N . GLN A 1 308 ? -15.630 -12.077 5.072 1.00 96.94 308 GLN A N 1
ATOM 2350 C CA . GLN A 1 308 ? -15.631 -11.490 3.732 1.00 96.94 308 GLN A CA 1
ATOM 2351 C C . GLN A 1 308 ? -14.358 -10.684 3.453 1.00 96.94 308 GLN A C 1
ATOM 2353 O O . GLN A 1 308 ? -13.834 -10.745 2.337 1.00 96.94 308 GLN A O 1
ATOM 2358 N N . ILE A 1 309 ? -13.841 -9.968 4.456 1.00 96.44 309 ILE A N 1
ATOM 2359 C CA . ILE A 1 309 ? -12.593 -9.202 4.346 1.00 96.44 309 ILE A CA 1
ATOM 2360 C C . ILE A 1 309 ? -11.389 -10.148 4.320 1.00 96.44 309 ILE A C 1
ATOM 2362 O O . ILE A 1 309 ? -10.561 -10.062 3.413 1.00 96.44 309 ILE A O 1
ATOM 2366 N N . ALA A 1 310 ? -11.316 -11.096 5.260 1.00 94.06 310 ALA A N 1
ATOM 2367 C CA . ALA A 1 310 ? -10.218 -12.058 5.360 1.00 94.06 310 ALA A CA 1
ATOM 2368 C C . ALA A 1 310 ? -10.071 -12.909 4.087 1.00 94.06 310 ALA A C 1
ATOM 2370 O O . ALA A 1 310 ? -8.960 -13.188 3.641 1.00 94.06 310 ALA A O 1
ATOM 2371 N N . GLN A 1 311 ? -11.194 -13.286 3.469 1.00 93.75 311 GLN A N 1
ATOM 2372 C CA . GLN A 1 311 ? -11.238 -14.061 2.224 1.00 93.75 311 GLN A CA 1
ATOM 2373 C C . GLN A 1 311 ? -11.149 -13.183 0.966 1.00 93.75 311 GLN A C 1
ATOM 2375 O O . GLN A 1 311 ? -11.287 -13.698 -0.142 1.00 93.75 311 GLN A O 1
ATOM 2380 N N . ARG A 1 312 ? -10.948 -11.864 1.116 1.00 92.44 312 ARG A N 1
ATOM 2381 C CA . ARG A 1 312 ? -10.874 -10.878 0.022 1.00 92.44 312 ARG A CA 1
ATOM 2382 C C . ARG A 1 312 ? -12.097 -10.882 -0.907 1.00 92.44 312 ARG A C 1
ATOM 2384 O O . ARG A 1 312 ? -12.004 -10.477 -2.062 1.00 92.44 312 ARG A O 1
ATOM 2391 N N . LYS A 1 313 ? -13.258 -11.312 -0.406 1.00 92.06 313 LYS A N 1
ATOM 2392 C CA . LYS A 1 313 ? -14.537 -11.260 -1.135 1.00 92.06 313 LYS A CA 1
ATOM 2393 C C . LYS A 1 313 ? -15.051 -9.828 -1.265 1.00 92.06 313 LYS A C 1
ATOM 2395 O O . LYS A 1 313 ? -15.763 -9.512 -2.214 1.00 92.06 313 LYS A O 1
ATOM 2400 N N . VAL A 1 314 ? -14.690 -8.965 -0.314 1.00 91.12 314 VAL A N 1
ATOM 2401 C CA . VAL A 1 314 ? -15.027 -7.539 -0.313 1.00 91.12 314 VAL A CA 1
ATOM 2402 C C . VAL A 1 314 ? -13.774 -6.724 -0.010 1.00 91.12 314 VAL A C 1
ATOM 2404 O O . VAL A 1 314 ? -12.974 -7.087 0.850 1.00 91.12 314 VAL A O 1
ATOM 2407 N N . HIS A 1 315 ? -13.608 -5.602 -0.715 1.00 93.44 315 HIS A N 1
ATOM 2408 C CA . HIS A 1 315 ? -12.522 -4.666 -0.441 1.00 93.44 315 HIS A CA 1
ATOM 2409 C C . HIS A 1 315 ? -12.690 -4.037 0.960 1.00 93.44 315 HIS A C 1
ATOM 2411 O O . HIS A 1 315 ? -13.778 -3.521 1.241 1.00 93.44 315 HIS A O 1
ATOM 2417 N N . PRO A 1 316 ? -11.649 -3.980 1.813 1.00 91.75 316 PRO A N 1
ATOM 2418 C CA . PRO A 1 316 ? -11.779 -3.551 3.212 1.00 91.75 316 PRO A CA 1
ATOM 2419 C C . PRO A 1 316 ? -12.396 -2.156 3.380 1.00 91.75 316 PRO A C 1
ATOM 2421 O O . PRO A 1 316 ? -13.352 -1.980 4.128 1.00 91.75 316 PRO A O 1
ATOM 2424 N N . THR A 1 317 ? -11.944 -1.172 2.597 1.00 93.06 317 THR A N 1
ATOM 2425 C CA . THR A 1 317 ? -12.513 0.191 2.599 1.00 93.06 317 THR A CA 1
ATOM 2426 C C . THR A 1 317 ? -14.004 0.207 2.259 1.00 93.06 317 THR A C 1
ATOM 2428 O O . THR A 1 317 ? -14.765 0.988 2.823 1.00 93.06 317 THR A O 1
ATOM 2431 N N . LYS A 1 318 ? -14.448 -0.662 1.340 1.00 92.88 318 LYS A N 1
ATOM 2432 C CA . LYS A 1 318 ? -15.862 -0.760 0.959 1.00 92.88 318 LYS A CA 1
ATOM 2433 C C . LYS A 1 318 ? -16.675 -1.425 2.070 1.00 92.88 318 LYS A C 1
ATOM 2435 O O . LYS A 1 318 ? -17.779 -0.971 2.348 1.00 92.88 318 LYS A O 1
ATOM 2440 N N . ALA A 1 319 ? -16.124 -2.458 2.707 1.00 95.62 319 ALA A N 1
ATOM 2441 C CA . ALA A 1 319 ? -16.755 -3.139 3.833 1.00 95.62 319 ALA A CA 1
ATOM 2442 C C . ALA A 1 319 ? -16.963 -2.193 5.026 1.00 95.62 319 ALA A C 1
ATOM 2444 O O . ALA A 1 319 ? -18.046 -2.183 5.604 1.00 95.62 319 ALA A O 1
ATOM 2445 N N . VAL A 1 320 ? -15.967 -1.356 5.340 1.00 96.56 320 VAL A N 1
ATOM 2446 C CA . VAL A 1 320 ? -16.062 -0.344 6.404 1.00 96.56 320 VAL A CA 1
ATOM 2447 C C . VAL A 1 320 ? -17.076 0.750 6.055 1.00 96.56 320 VAL A C 1
ATOM 2449 O O . VAL A 1 320 ? -17.932 1.075 6.871 1.00 96.56 320 VAL A O 1
ATOM 2452 N N . LYS A 1 321 ? -17.065 1.282 4.825 1.00 95.38 321 LYS A N 1
ATOM 2453 C CA . LYS A 1 321 ? -18.079 2.270 4.402 1.00 95.38 321 LYS A CA 1
ATOM 2454 C C . LYS A 1 321 ? -19.506 1.725 4.482 1.00 95.38 321 LYS A C 1
ATOM 2456 O O . LYS A 1 321 ? -20.423 2.493 4.732 1.00 95.38 321 LYS A O 1
ATOM 2461 N N . ALA A 1 322 ? -19.696 0.424 4.264 1.00 95.50 322 ALA A N 1
ATOM 2462 C CA . ALA A 1 322 ? -21.018 -0.197 4.269 1.00 95.50 322 ALA A CA 1
ATOM 2463 C C . ALA A 1 322 ? -21.640 -0.329 5.671 1.00 95.50 322 ALA A C 1
ATOM 2465 O O . ALA A 1 322 ? -22.861 -0.425 5.768 1.00 95.50 322 ALA A O 1
ATOM 2466 N N . ILE A 1 323 ? -20.827 -0.346 6.734 1.00 96.69 323 ILE A N 1
ATOM 2467 C CA . ILE A 1 323 ? -21.319 -0.482 8.116 1.00 96.69 323 ILE A CA 1
ATOM 2468 C C . ILE A 1 323 ? -21.583 0.869 8.786 1.00 96.69 323 ILE A C 1
ATOM 2470 O O . ILE A 1 323 ? -22.366 0.927 9.728 1.00 96.69 323 ILE A O 1
ATOM 2474 N N . VAL A 1 324 ? -20.965 1.952 8.305 1.00 96.56 324 VAL A N 1
ATOM 2475 C CA . VAL A 1 324 ? -21.137 3.302 8.862 1.00 96.56 324 VAL A CA 1
ATOM 2476 C C . VAL A 1 324 ? -22.456 3.912 8.388 1.00 96.56 324 VAL A C 1
ATOM 2478 O O . VAL A 1 324 ? -22.754 3.934 7.194 1.00 96.56 324 VAL A O 1
ATOM 2481 N N . LYS A 1 325 ? -23.252 4.417 9.333 1.00 94.94 325 LYS A N 1
ATOM 2482 C CA . LYS A 1 325 ? -24.581 5.006 9.101 1.00 94.94 325 LYS A CA 1
ATOM 2483 C C . LYS A 1 325 ? -24.539 6.525 9.073 1.00 94.94 325 LYS A C 1
ATOM 2485 O O . LYS A 1 325 ? -25.194 7.143 8.238 1.00 94.94 325 LYS A O 1
ATOM 2490 N N . SER A 1 326 ? -23.784 7.117 9.990 1.00 91.56 326 SER A N 1
ATOM 2491 C CA . SER A 1 326 ? -23.693 8.562 10.155 1.00 91.56 326 SER A CA 1
ATOM 2492 C C . SER A 1 326 ? -22.346 8.941 10.780 1.00 91.56 326 SER A C 1
ATOM 2494 O O . SER A 1 326 ? -21.605 8.084 11.270 1.00 91.56 326 SER A O 1
ATOM 2496 N N . GLN A 1 327 ? -22.020 10.232 10.736 1.00 89.44 327 GLN A N 1
ATOM 2497 C CA . GLN A 1 327 ? -20.872 10.803 11.430 1.00 89.44 327 GLN A CA 1
ATOM 2498 C C . GLN A 1 327 ? -21.323 12.057 12.179 1.00 89.44 327 GLN A C 1
ATOM 2500 O O . GLN A 1 327 ? -21.926 12.962 11.600 1.00 89.44 327 GLN A O 1
ATOM 2505 N N . SER A 1 328 ? -21.009 12.097 13.465 1.00 87.56 328 SER A N 1
ATOM 2506 C CA . SER A 1 328 ? -21.223 13.222 14.368 1.00 87.56 328 SER A CA 1
ATOM 2507 C C . SER A 1 328 ? -19.877 13.806 14.814 1.00 87.56 328 SER A C 1
ATOM 2509 O O . SER A 1 328 ? -18.815 13.347 14.389 1.00 87.56 328 SER A O 1
ATOM 2511 N N . ALA A 1 329 ? -19.901 14.864 15.630 1.00 81.06 329 ALA A N 1
ATOM 2512 C CA . ALA A 1 329 ? -18.667 15.413 16.184 1.00 81.06 329 ALA A CA 1
ATOM 2513 C C . ALA A 1 329 ? -17.940 14.345 17.029 1.00 81.06 329 ALA A C 1
ATOM 2515 O O . ALA A 1 329 ? -18.614 13.598 17.746 1.00 81.06 329 ALA A O 1
ATOM 2516 N N . PRO A 1 330 ? -16.595 14.283 16.985 1.00 79.00 330 PRO A N 1
ATOM 2517 C CA . PRO A 1 330 ? -15.835 13.374 17.832 1.00 79.00 330 PRO A CA 1
ATOM 2518 C C . PRO A 1 330 ? -16.226 13.545 19.296 1.00 79.00 330 PRO A C 1
ATOM 2520 O O . PRO A 1 330 ? -16.341 14.667 19.800 1.00 79.00 330 PRO A O 1
ATOM 2523 N N . GLN A 1 331 ? -16.433 12.426 19.976 1.00 73.69 331 GLN A N 1
ATOM 2524 C CA . GLN A 1 331 ? -16.682 12.429 21.406 1.00 73.69 331 GLN A CA 1
ATOM 2525 C C . GLN A 1 331 ? -15.330 12.307 22.107 1.00 73.69 331 GLN A C 1
ATOM 2527 O O . GLN A 1 331 ? -14.521 11.462 21.737 1.00 73.69 331 GLN A O 1
ATOM 2532 N N . SER A 1 332 ? -15.075 13.133 23.125 1.00 68.06 332 SER A N 1
ATOM 2533 C CA . SER A 1 332 ? -13.854 13.065 23.949 1.00 68.06 332 SER A CA 1
ATOM 2534 C C . SER A 1 332 ? -13.888 11.856 24.898 1.00 68.06 332 SER A C 1
ATOM 2536 O O . SER A 1 332 ? -13.686 11.990 26.107 1.00 68.06 332 SER A O 1
ATOM 2538 N N . ASN A 1 333 ? -14.191 10.678 24.366 1.00 76.44 333 ASN A N 1
ATOM 2539 C CA . ASN A 1 333 ? -14.318 9.460 25.139 1.00 76.44 333 ASN A CA 1
ATOM 2540 C C . ASN A 1 333 ? -12.946 8.805 25.299 1.00 76.44 333 ASN A C 1
ATOM 2542 O O . ASN A 1 333 ? -12.091 8.841 24.409 1.00 76.44 333 ASN A O 1
ATOM 2546 N N . ASN A 1 334 ? -12.738 8.170 26.446 1.00 90.19 334 ASN A N 1
ATOM 2547 C CA . ASN A 1 334 ? -11.565 7.345 26.660 1.00 90.19 334 ASN A CA 1
ATOM 2548 C C . ASN A 1 334 ? -11.654 6.103 25.758 1.00 90.19 334 ASN A C 1
ATOM 2550 O O . ASN A 1 334 ? -12.594 5.316 25.862 1.00 90.19 334 ASN A O 1
ATOM 2554 N N . VAL A 1 335 ? -10.656 5.911 24.891 1.00 92.06 335 VAL A N 1
ATOM 2555 C CA . VAL A 1 335 ? -10.560 4.770 23.963 1.00 92.06 335 VAL A CA 1
ATOM 2556 C C . VAL A 1 335 ? -10.761 3.428 24.670 1.00 92.06 335 VAL A C 1
ATOM 2558 O O . VAL A 1 335 ? -11.412 2.540 24.120 1.00 92.06 335 VAL A O 1
ATOM 2561 N N . ARG A 1 336 ? -10.215 3.268 25.882 1.00 93.44 336 ARG A N 1
ATOM 2562 C CA . ARG A 1 336 ? -10.283 2.003 26.625 1.00 93.44 336 ARG A CA 1
ATOM 2563 C C . ARG A 1 336 ? -11.673 1.730 27.183 1.00 93.44 336 ARG A C 1
ATOM 2565 O O . ARG A 1 336 ? -12.113 0.589 27.145 1.00 93.44 336 ARG A O 1
ATOM 2572 N N . GLU A 1 337 ? -12.377 2.762 27.641 1.00 94.94 337 GLU A N 1
ATOM 2573 C CA . GLU A 1 337 ? -13.770 2.633 28.095 1.00 94.94 337 GLU A CA 1
ATOM 2574 C C . GLU A 1 337 ? -14.670 2.228 26.925 1.00 94.94 337 GLU A C 1
ATOM 2576 O O . GLU A 1 337 ? -15.381 1.231 27.007 1.00 94.94 337 GLU A O 1
ATOM 2581 N N . VAL A 1 338 ? -14.526 2.913 25.785 1.00 96.25 338 VAL A N 1
ATOM 2582 C CA . VAL A 1 338 ? -15.239 2.576 24.545 1.00 96.25 338 VAL A CA 1
ATOM 2583 C C . VAL A 1 338 ? -14.955 1.138 24.107 1.00 96.25 338 VAL A C 1
ATOM 2585 O O . VAL A 1 338 ? -15.872 0.393 23.768 1.00 96.25 338 VAL A O 1
ATOM 2588 N N . ALA A 1 339 ? -13.686 0.729 24.111 1.00 96.88 339 ALA A N 1
ATOM 2589 C CA . ALA A 1 339 ? -13.304 -0.637 23.777 1.00 96.88 339 ALA A CA 1
ATOM 2590 C C . ALA A 1 339 ? -13.909 -1.669 24.739 1.00 96.88 339 ALA A C 1
ATOM 2592 O O . ALA A 1 339 ? -14.346 -2.720 24.279 1.00 96.88 339 ALA A O 1
ATOM 2593 N N . LEU A 1 340 ? -13.956 -1.386 26.044 1.00 96.56 340 LEU A N 1
ATOM 2594 C CA . LEU A 1 340 ? -14.538 -2.290 27.036 1.00 96.56 340 LEU A CA 1
ATOM 2595 C C . LEU A 1 340 ? -16.039 -2.491 26.804 1.00 96.56 340 LEU A C 1
ATOM 2597 O O . LEU A 1 340 ? -16.509 -3.628 26.788 1.00 96.56 340 LEU A O 1
ATOM 2601 N N . ASP A 1 341 ? -16.773 -1.405 26.557 1.00 96.31 341 ASP A N 1
ATOM 2602 C CA . ASP A 1 341 ? -18.205 -1.457 26.248 1.00 96.31 341 ASP A CA 1
ATOM 2603 C C . ASP A 1 341 ? -18.470 -2.286 24.985 1.00 96.31 341 ASP A C 1
ATOM 2605 O O . ASP A 1 341 ? -19.374 -3.123 24.956 1.00 96.31 341 ASP A O 1
ATOM 2609 N N . LEU A 1 342 ? -17.635 -2.116 23.956 1.00 96.75 342 LEU A N 1
ATOM 2610 C CA . LEU A 1 342 ? -17.705 -2.910 22.729 1.00 96.75 342 LEU A CA 1
ATOM 2611 C C . LEU A 1 342 ? -17.361 -4.385 22.975 1.00 96.75 342 LEU A C 1
ATOM 2613 O O . LEU A 1 342 ? -18.019 -5.265 22.419 1.00 96.75 342 LEU A O 1
ATOM 2617 N N . ILE A 1 343 ? -16.366 -4.685 23.812 1.00 96.69 343 ILE A N 1
ATOM 2618 C CA . ILE A 1 343 ? -16.028 -6.065 24.184 1.00 96.69 343 ILE A CA 1
ATOM 2619 C C . ILE A 1 343 ? -17.218 -6.725 24.880 1.00 96.69 343 ILE A C 1
ATOM 2621 O O . ILE A 1 343 ? -17.587 -7.835 24.505 1.00 96.69 343 ILE A O 1
ATOM 2625 N N . HIS A 1 344 ? -17.863 -6.045 25.829 1.00 95.69 344 HIS A N 1
ATOM 2626 C CA . HIS A 1 344 ? -19.059 -6.568 26.488 1.00 95.69 344 HIS A CA 1
ATOM 2627 C C . HIS A 1 344 ? -20.223 -6.757 25.509 1.00 95.69 344 HIS A C 1
ATOM 2629 O O . HIS A 1 344 ? -20.879 -7.795 25.544 1.00 95.69 344 HIS A O 1
ATOM 2635 N N . ALA A 1 345 ? -20.453 -5.801 24.606 1.00 95.19 345 ALA A N 1
ATOM 2636 C CA . ALA A 1 345 ? -21.550 -5.868 23.645 1.00 95.19 345 ALA A CA 1
ATOM 2637 C C . ALA A 1 345 ? -21.416 -7.031 22.644 1.00 95.19 345 ALA A C 1
ATOM 2639 O O . ALA A 1 345 ? -22.423 -7.625 22.266 1.00 95.19 345 ALA A O 1
ATOM 2640 N N . TYR A 1 346 ? -20.193 -7.356 22.213 1.00 93.69 346 TYR A N 1
ATOM 2641 C CA . TYR A 1 346 ? -19.953 -8.360 21.168 1.00 93.69 346 TYR A CA 1
ATOM 2642 C C . TYR A 1 346 ? -19.455 -9.713 21.686 1.00 93.69 346 TYR A C 1
ATOM 2644 O O . TYR A 1 346 ? -19.618 -10.722 21.002 1.00 93.69 346 TYR A O 1
ATOM 2652 N N . TYR A 1 347 ? -18.835 -9.751 22.866 1.00 89.56 347 TYR A N 1
ATOM 2653 C CA . TYR A 1 347 ? -18.172 -10.944 23.401 1.00 89.56 347 TYR A CA 1
ATOM 2654 C C . TYR A 1 347 ? -18.438 -11.188 24.894 1.00 89.56 347 TYR A C 1
ATOM 2656 O O . TYR A 1 347 ? -17.878 -12.131 25.454 1.00 89.56 347 TYR A O 1
ATOM 2664 N N . GLY A 1 348 ? -19.267 -10.365 25.544 1.00 78.69 348 GLY A N 1
ATOM 2665 C CA . GLY A 1 348 ? -19.678 -10.577 26.930 1.00 78.69 348 GLY A CA 1
ATOM 2666 C C . GLY A 1 348 ? -20.568 -11.814 27.078 1.00 78.69 348 GLY A C 1
ATOM 2667 O O . GLY A 1 348 ? -21.498 -12.016 26.296 1.00 78.69 348 GLY A O 1
ATOM 2668 N N . HIS A 1 349 ? -20.262 -12.636 28.085 1.00 52.81 349 HIS A N 1
ATOM 2669 C CA . HIS A 1 349 ? -21.111 -13.720 28.585 1.00 52.81 349 HIS A CA 1
ATOM 2670 C C . HIS A 1 349 ? -21.938 -13.260 29.779 1.00 52.81 349 HIS A C 1
ATOM 2672 O O . HIS A 1 349 ? -21.367 -12.543 30.634 1.00 52.81 349 HIS A O 1
#

Foldseek 3Di:
DDDDDDDDVVVVVLLLLLLLLLCVVCVVPQDPLLVVLSVCSVVVNHDPVSSVVSSVSSVVSCPPVQPQDADQLVLLVVLLCLQDVDDDDQPSVLLVVLQSQLVSDSDLLSSLVSSLVSLVVSVRDPACSNLSSLLRSQLSQQQRQWAFDLVCCLVPVNCRSVPTHGGGHDPDDSSVSSSVSCVVCSVPSVVVRVVVVVVVVPDDPDDPDPDDDQDAADLVNLQLLQCLLVVHRWDFDPVLSCQLSCLCVDPDPPPLNLRSLLSSLLSLLVSVGTPDRSLSSNVLNSQLSCQQQQWDFDDPDSVVLSVCSSVVVDRSSVSSVVGTDDGDHGDPDDSNVSSNVVSCVPPND

Sequence (349 aa):
MTFEIQEVGPLKEVRAGRIIAEAEYIKDKLDVGALDILGKAQAGIASAAELNALSNAASALIPFERRFRQPTARELILLHLSIASEQGSVSSAEIEDCLEIAGQKLDPRAYALALANAILDRKPFPIGNAAVAASAAYATLRANGFEVDLTRIEEDLPGACAGASDGKKDDRRWLEIAESAVRAIGSKLVKAESLIAQHNSIALEPAPGPSFSYQYLTLQDLIWINSEATGRTNSYEFDALEECAFFLYGYGESKDWAKQAGQFVASTLLYRPFGDGNRRTALIGLLSFLTVNGFEFEIPDPDAWLDQIAQRKVHPTKAVKAIVKSQSAPQSNNVREVALDLIHAYYGH

Nearest PDB structures (foldseek):
  3dd7-assembly2_C  TM=8.056E-01  e=2.262E-02  Punavirus P1
  5eu0-assembly1_A  TM=5.416E-01  e=7.952E-01  Bartonella rochalimae ATCC BAA-1498

Mean predicted aligned error: 16.34 Å

Secondary structure (DSSP, 8-state):
--------HHHHHHHHHHHHHHHHHTTTTS-HHHHHHHHHHHTT---HHHHHHHHHHHHHHS-GGGS-----HHHHHHHHHHH--S-PPP-HHHHHHHHHHHHT-SSHHHHHHHHHHHHHHH--SSS-HHHHHHHHHHHHHHHTTEE--HHHHHH-HHHHHHTPEE-PPP-S-HHHHHHHHHHHHHHHHHHHHHHHHHHHTSS-PPP----PPPPPPPHHHHHHHHHHHHTS---B-HHHHHHHHHHHH-SSS---HHHHHHHHHHHHHHH--BSS-HHHHHHHHHHHHHHHTTEEE--S-HHHHHHHHHTTSS-HHHHHHHHEEEE-PPP---HHHHHHHHHHHHH--

Radius of gyration: 24.83 Å; Cα contacts (8 Å, |Δi|>4): 448; chains: 1; bounding box: 53×60×64 Å

pLDDT: mean 83.03, std 17.18, range [23.89, 98.44]